Protein AF-A0A165Q3M1-F1 (afdb_monomer_lite)

pLDDT: mean 70.85, std 16.39, range [23.56, 91.12]

Secondary structure (DSSP, 8-state):
-PPPP-PPPEE-TT--EEEEEEEHHHHHHHHHSEE----SEEEEEEE--B-SSSS--B-HHHHHHHHHHHHHHS-GGGEEEEEEEESSSEEEEEEE--TT-SS--SS-SEEEEE--TTHHHHHHHHHHHHHHHS--TT--EEEEES---HHHHHHHHTT-TT--EEEEES-GGGHHHHH-----PPP-S----S---SSS-S-TT--EEEEE-GGG-S-HHHHHHHHHHHHHTT-SSTT-BSEEEEE--TTS-HHHHHHHHHHHHHHBSS---------

Sequence (279 aa):
MMPQADHPRITLPNLRHINIAYPVEHCGELLQHIDLILLTSLHLDLRSCTSGGGEPTMNAAALKKILSFVDKVIPCNALSSVRFHFRPYMIFEAWKFDSRSRTVGSAPDVRLDINDIGFEDAFEEFVTIVCGSLSLANVETISTSGNITFGHWRSLFGYMHRVTALEVHGGIENLPKALTVYSGYPGSSNYQRGGQHGKDMLFPSLRTLQIKGFYNYSDKEVYADSLATALDSRRVGDKKFEEVILTAPLSTHSDVSARLEEVVEELTLVQYELWDRIV

Organism: NCBI:txid1314782

Foldseek 3Di:
DDDDDDPDAAEDAPAQEDAEADALQVVLVNLVRHDAAAHQAYAYNHEPQAPPDDDREGPLVSLLSVLLSVCRRHVLLQWAEWEWEPPPKTKIFTAGDPVVDPDDPPGGRYIYIYDYDPCPNCVLVNLLSNVVRGPQQNHQEYAYEDADDLVRLCSNQVNNQNHAEYHYAPNCQCVLVQLAWDDDDDDDDDPPDGDPDDTNHRHQNYAYYHYHDLPPDPCSPVSLVSNLNSQVNQQDDNRFHQYYHYHDDPPPPPVSVVSSVVSRQSRHPDDDPPDDDDD

Radius of gyration: 21.13 Å; chains: 1; bounding box: 53×52×66 Å

Structure (mmCIF, N/CA/C/O backbone):
data_AF-A0A165Q3M1-F1
#
_entry.id   AF-A0A165Q3M1-F1
#
loop_
_atom_site.group_PDB
_atom_site.id
_atom_site.type_symbol
_atom_site.label_atom_id
_atom_site.label_alt_id
_atom_site.label_comp_id
_atom_site.label_asym_id
_atom_site.label_entity_id
_atom_site.label_seq_id
_atom_site.pdbx_PDB_ins_code
_atom_site.Cartn_x
_atom_site.Cartn_y
_atom_site.Cartn_z
_atom_site.occupancy
_atom_site.B_iso_or_equiv
_atom_site.auth_seq_id
_atom_site.auth_comp_id
_atom_site.auth_asym_id
_atom_site.auth_atom_id
_atom_site.pdbx_PDB_model_num
ATOM 1 N N . MET A 1 1 ? 28.915 11.082 -27.310 1.00 37.50 1 MET A N 1
ATOM 2 C CA . MET A 1 1 ? 28.288 10.106 -28.227 1.00 37.50 1 MET A CA 1
ATOM 3 C C . MET A 1 1 ? 26.911 10.624 -28.581 1.00 37.50 1 MET A C 1
ATOM 5 O O . MET A 1 1 ? 26.168 10.969 -27.674 1.00 37.50 1 MET A O 1
ATOM 9 N N . MET A 1 2 ? 26.618 10.775 -29.871 1.00 28.62 2 MET A N 1
ATOM 10 C CA . MET A 1 2 ? 25.278 11.137 -30.344 1.00 28.62 2 MET A CA 1
ATOM 11 C C . MET A 1 2 ? 24.307 9.966 -30.111 1.00 28.62 2 MET A C 1
ATOM 13 O O . MET A 1 2 ? 24.751 8.821 -30.203 1.00 28.62 2 MET A O 1
ATOM 17 N N . PRO A 1 3 ? 23.017 10.217 -29.821 1.00 37.38 3 PRO A N 1
ATOM 18 C CA . PRO A 1 3 ? 22.028 9.153 -29.712 1.00 37.38 3 PRO A CA 1
ATOM 19 C C . PRO A 1 3 ? 21.825 8.541 -31.102 1.00 37.38 3 PRO A C 1
ATOM 21 O O . PRO A 1 3 ? 21.452 9.241 -32.044 1.00 37.38 3 PRO A O 1
ATOM 24 N N . GLN A 1 4 ? 22.140 7.255 -31.255 1.00 44.41 4 GLN A N 1
ATOM 25 C CA . GLN A 1 4 ? 21.812 6.523 -32.474 1.00 44.41 4 GLN A CA 1
ATOM 26 C C . GLN A 1 4 ? 20.293 6.371 -32.590 1.00 44.41 4 GLN A C 1
ATOM 28 O O . GLN A 1 4 ? 19.598 6.112 -31.610 1.00 44.41 4 GLN A O 1
ATOM 33 N N . ALA A 1 5 ? 19.813 6.589 -33.811 1.00 46.06 5 ALA A N 1
ATOM 34 C CA . ALA A 1 5 ? 18.420 6.561 -34.215 1.00 46.06 5 ALA A CA 1
ATOM 35 C C . ALA A 1 5 ? 17.743 5.204 -33.951 1.00 46.06 5 ALA A C 1
ATOM 37 O O . ALA A 1 5 ? 18.329 4.156 -34.210 1.00 46.06 5 ALA A O 1
ATOM 38 N N . ASP A 1 6 ? 16.494 5.276 -33.481 1.00 53.69 6 ASP A N 1
ATOM 39 C CA . ASP A 1 6 ? 15.391 4.339 -33.717 1.00 53.69 6 ASP A CA 1
ATOM 40 C C . ASP A 1 6 ? 15.760 2.853 -33.842 1.00 53.69 6 ASP A C 1
ATOM 42 O O . ASP A 1 6 ? 15.587 2.230 -34.892 1.00 53.69 6 ASP A O 1
ATOM 46 N N . HIS A 1 7 ? 16.187 2.234 -32.738 1.00 54.41 7 HIS A N 1
ATOM 47 C CA . HIS A 1 7 ? 16.033 0.784 -32.639 1.00 54.41 7 HIS A CA 1
ATOM 48 C C . HIS A 1 7 ? 14.537 0.445 -32.777 1.00 54.41 7 HIS A C 1
ATOM 50 O O . HIS A 1 7 ? 13.728 0.988 -32.013 1.00 54.41 7 HIS A O 1
ATOM 56 N N . PRO A 1 8 ? 14.143 -0.420 -33.734 1.00 64.00 8 PRO A N 1
ATOM 57 C CA . PRO A 1 8 ? 12.743 -0.757 -33.942 1.00 64.00 8 PRO A CA 1
ATOM 58 C C . PRO A 1 8 ? 12.184 -1.355 -32.654 1.00 64.00 8 PRO A C 1
ATOM 60 O O . PRO A 1 8 ? 12.742 -2.311 -32.111 1.00 64.00 8 PRO A O 1
ATOM 63 N N . ARG A 1 9 ? 11.093 -0.773 -32.148 1.00 76.25 9 ARG A N 1
ATOM 64 C CA . ARG A 1 9 ? 10.436 -1.292 -30.949 1.00 76.25 9 ARG A CA 1
ATOM 65 C C . ARG A 1 9 ? 9.922 -2.700 -31.217 1.00 76.25 9 ARG A C 1
ATOM 67 O O . ARG A 1 9 ? 9.226 -2.947 -32.203 1.00 76.25 9 ARG A O 1
ATOM 74 N N . ILE A 1 10 ? 10.235 -3.616 -30.311 1.00 80.31 10 ILE A N 1
ATOM 75 C CA . ILE A 1 10 ? 9.750 -4.989 -30.358 1.00 80.31 10 ILE A CA 1
ATOM 76 C C . ILE A 1 10 ? 8.279 -4.963 -29.939 1.00 80.31 10 ILE A C 1
ATOM 78 O O . ILE A 1 10 ? 7.959 -4.661 -28.792 1.00 80.31 10 ILE A O 1
ATOM 82 N N . THR A 1 11 ? 7.376 -5.261 -30.874 1.00 79.00 11 THR A N 1
ATOM 83 C CA . THR A 1 11 ? 5.938 -5.356 -30.584 1.00 79.00 11 THR A CA 1
ATOM 84 C C . THR A 1 11 ? 5.599 -6.782 -30.170 1.00 79.00 11 THR A C 1
ATOM 86 O O . THR A 1 11 ? 5.878 -7.724 -30.912 1.00 79.00 11 THR A O 1
ATOM 89 N N . LEU A 1 12 ? 4.973 -6.954 -29.005 1.00 80.81 12 LEU A N 1
ATOM 90 C CA . LEU A 1 12 ? 4.581 -8.268 -28.481 1.00 80.81 12 LEU A CA 1
ATOM 91 C C . LEU A 1 12 ? 3.059 -8.315 -28.243 1.00 80.81 12 LEU A C 1
ATOM 93 O O . LEU A 1 12 ? 2.613 -8.283 -27.098 1.00 80.81 12 LEU A O 1
ATOM 97 N N . PRO A 1 13 ? 2.233 -8.395 -29.306 1.00 77.25 13 PRO A N 1
ATOM 98 C CA . PRO A 1 13 ? 0.785 -8.159 -29.217 1.00 77.25 13 PRO A CA 1
ATOM 99 C C . PRO A 1 13 ? 0.021 -9.229 -28.422 1.00 77.25 13 PRO A C 1
ATOM 101 O O . PRO A 1 13 ? -1.073 -8.972 -27.928 1.00 77.25 13 PRO A O 1
ATOM 104 N N . ASN A 1 14 ? 0.595 -10.427 -28.289 1.00 82.38 14 ASN A N 1
ATOM 105 C CA . ASN A 1 14 ? -0.003 -11.541 -27.550 1.00 82.38 14 ASN A CA 1
ATOM 106 C C . ASN A 1 14 ? 0.579 -11.705 -26.137 1.00 82.38 14 ASN A C 1
ATOM 108 O O . ASN A 1 14 ? 0.150 -12.600 -25.408 1.00 82.38 14 ASN A O 1
ATOM 112 N N . LEU A 1 15 ? 1.561 -10.886 -25.743 1.00 83.12 15 LEU A N 1
ATOM 113 C CA . LEU A 1 15 ? 2.159 -10.986 -24.417 1.00 83.12 15 LEU A CA 1
ATOM 114 C C . LEU A 1 15 ? 1.175 -10.453 -23.372 1.00 83.12 15 LEU A C 1
ATOM 116 O O . LEU A 1 15 ? 0.748 -9.305 -23.432 1.00 83.12 15 LEU A O 1
ATOM 120 N N . ARG A 1 16 ? 0.814 -11.305 -22.411 1.00 82.31 16 ARG A N 1
ATOM 121 C CA . ARG A 1 16 ? -0.108 -10.962 -21.312 1.00 82.31 16 ARG A CA 1
ATOM 122 C C . ARG A 1 16 ? 0.588 -10.789 -19.971 1.00 82.31 16 ARG A C 1
ATOM 124 O O . ARG A 1 16 ? 0.084 -10.062 -19.118 1.00 82.31 16 ARG A O 1
ATOM 131 N N . HIS A 1 17 ? 1.734 -11.440 -19.814 1.00 86.25 17 HIS A N 1
ATOM 132 C CA . HIS A 1 17 ? 2.491 -11.503 -18.577 1.00 86.25 17 HIS A CA 1
ATOM 133 C C . HIS A 1 17 ? 3.954 -11.238 -18.887 1.00 86.25 17 HIS A C 1
ATOM 135 O O . HIS A 1 17 ? 4.498 -11.807 -19.836 1.00 86.25 17 HIS A O 1
ATOM 141 N N . ILE A 1 18 ? 4.590 -10.405 -18.078 1.00 86.62 18 ILE A N 1
ATOM 142 C CA . ILE A 1 18 ? 6.027 -10.186 -18.151 1.00 86.62 18 ILE A CA 1
ATOM 143 C C . ILE A 1 18 ? 6.607 -10.231 -16.741 1.00 86.62 18 ILE A C 1
ATOM 145 O O . ILE A 1 18 ? 6.035 -9.673 -15.802 1.00 86.62 18 ILE A O 1
ATOM 149 N N . ASN A 1 19 ? 7.723 -10.939 -16.610 1.00 89.44 19 ASN A N 1
ATOM 150 C CA . ASN A 1 19 ? 8.513 -11.002 -15.395 1.00 89.44 19 ASN A CA 1
ATOM 151 C C . ASN A 1 19 ? 9.954 -10.641 -15.756 1.00 89.44 19 ASN A C 1
ATOM 153 O O . ASN A 1 19 ? 10.549 -11.295 -16.615 1.00 89.44 19 ASN A O 1
ATOM 157 N N . ILE A 1 20 ? 10.483 -9.584 -15.148 1.00 87.50 20 ILE A N 1
ATOM 158 C CA . ILE A 1 20 ? 11.839 -9.094 -15.398 1.00 87.50 20 ILE A CA 1
ATOM 159 C C . ILE A 1 20 ? 12.570 -9.039 -14.063 1.00 87.50 20 ILE A C 1
ATOM 161 O O . ILE A 1 20 ? 12.103 -8.385 -13.139 1.00 87.50 20 ILE A O 1
ATOM 165 N N . ALA A 1 21 ? 13.729 -9.687 -13.987 1.00 89.62 21 ALA A N 1
ATOM 166 C CA . ALA A 1 21 ? 14.604 -9.654 -12.822 1.00 89.62 21 ALA A CA 1
ATOM 167 C C . ALA A 1 21 ? 15.980 -9.138 -13.244 1.00 89.62 21 ALA A C 1
ATOM 169 O O . ALA A 1 21 ? 16.783 -9.898 -13.785 1.00 89.62 21 ALA A O 1
ATOM 170 N N . TYR A 1 22 ? 16.228 -7.839 -13.081 1.00 86.31 22 TYR A N 1
ATOM 171 C CA . TYR A 1 22 ? 17.412 -7.180 -13.640 1.00 86.31 22 TYR A CA 1
ATOM 172 C C . TYR A 1 22 ? 17.763 -5.893 -12.869 1.00 86.31 22 TYR A C 1
ATOM 174 O O . TYR A 1 22 ? 16.893 -5.321 -12.207 1.00 86.31 22 TYR A O 1
ATOM 182 N N . PRO A 1 23 ? 19.014 -5.392 -12.960 1.00 87.50 23 PRO A N 1
ATOM 183 C CA . PRO A 1 23 ? 19.349 -4.064 -12.461 1.00 87.50 23 PRO A CA 1
ATOM 184 C C . PRO A 1 23 ? 18.410 -2.981 -13.000 1.00 87.50 23 PRO A C 1
ATOM 186 O O . PRO A 1 23 ? 18.042 -3.008 -14.178 1.00 87.50 23 PRO A O 1
ATOM 189 N N . VAL A 1 24 ? 18.034 -2.022 -12.153 1.00 86.94 24 VAL A N 1
ATOM 190 C CA . VAL A 1 24 ? 16.992 -1.024 -12.457 1.00 86.94 24 VAL A CA 1
ATOM 191 C C . VAL A 1 24 ? 17.258 -0.235 -13.746 1.00 86.94 24 VAL A C 1
ATOM 193 O O . VAL A 1 24 ? 16.332 0.010 -14.517 1.00 86.94 24 VAL A O 1
ATOM 196 N N . GLU A 1 25 ? 18.512 0.119 -14.033 1.00 85.81 25 GLU A N 1
ATOM 197 C CA . GLU A 1 25 ? 18.876 0.880 -15.235 1.00 85.81 25 GLU A CA 1
ATOM 198 C C . GLU A 1 25 ? 18.633 0.072 -16.509 1.00 85.81 25 GLU A C 1
ATOM 200 O O . GLU A 1 25 ? 17.949 0.529 -17.423 1.00 85.81 25 GLU A O 1
ATOM 205 N N . HIS A 1 26 ? 19.120 -1.165 -16.523 1.00 87.88 26 HIS A N 1
ATOM 206 C CA . HIS A 1 26 ? 18.942 -2.100 -17.627 1.00 87.88 26 HIS A CA 1
ATOM 207 C C . HIS A 1 26 ? 17.473 -2.502 -17.809 1.00 87.88 26 HIS A C 1
ATOM 209 O O . HIS A 1 26 ? 17.013 -2.669 -18.935 1.00 87.88 26 HIS A O 1
ATOM 215 N N . CYS A 1 27 ? 16.709 -2.636 -16.718 1.00 87.25 27 CYS A N 1
ATOM 216 C CA . CYS A 1 27 ? 15.265 -2.839 -16.805 1.00 87.25 27 CYS A CA 1
ATOM 217 C C . CYS A 1 27 ? 14.599 -1.632 -17.485 1.00 87.25 27 CYS A C 1
ATOM 219 O O . CYS A 1 27 ? 13.797 -1.796 -18.402 1.00 87.25 27 CYS A O 1
ATOM 221 N N . GLY A 1 28 ? 14.962 -0.412 -17.080 1.00 84.44 28 GLY A N 1
ATOM 222 C CA . GLY A 1 28 ? 14.469 0.814 -17.702 1.00 84.44 28 GLY A CA 1
ATOM 223 C C . GLY A 1 28 ? 14.861 0.951 -19.176 1.00 84.44 28 GLY A C 1
ATOM 224 O O . GLY A 1 28 ? 14.080 1.491 -19.958 1.00 84.44 28 GLY A O 1
ATOM 225 N N . GLU A 1 29 ? 16.041 0.474 -19.571 1.00 85.38 29 GLU A N 1
ATOM 226 C CA . GLU A 1 29 ? 16.489 0.415 -20.968 1.00 85.38 29 GLU A CA 1
ATOM 227 C C . GLU A 1 29 ? 15.682 -0.612 -21.768 1.00 85.38 29 GLU A C 1
ATOM 229 O O . GLU A 1 29 ? 15.072 -0.263 -22.777 1.00 85.38 29 GLU A O 1
ATOM 234 N N . LEU A 1 30 ? 15.572 -1.848 -21.273 1.00 85.38 30 LEU A N 1
ATOM 235 C CA . LEU A 1 30 ? 14.800 -2.912 -21.912 1.00 85.38 30 LEU A CA 1
ATOM 236 C C . LEU A 1 30 ? 13.354 -2.476 -22.186 1.00 85.38 30 LEU A C 1
ATOM 238 O O . LEU A 1 30 ? 12.861 -2.630 -23.302 1.00 85.38 30 LEU A O 1
ATOM 242 N N . LEU A 1 31 ? 12.689 -1.874 -21.195 1.00 85.50 31 LEU A N 1
ATOM 243 C CA . LEU A 1 31 ? 11.302 -1.419 -21.325 1.00 85.50 31 LEU A CA 1
ATOM 244 C C . LEU A 1 31 ? 11.120 -0.282 -22.351 1.00 85.50 31 LEU A C 1
ATOM 246 O O . LEU A 1 31 ? 10.020 -0.118 -22.873 1.00 85.50 31 LEU A O 1
ATOM 250 N N . GLN A 1 32 ? 12.167 0.480 -22.696 1.00 82.00 32 GLN A N 1
ATOM 251 C CA . GLN A 1 32 ? 12.096 1.495 -23.764 1.00 82.00 32 GLN A CA 1
ATOM 252 C C . GLN A 1 32 ? 12.049 0.878 -25.167 1.00 82.00 32 GLN A C 1
ATOM 254 O O . GLN A 1 32 ? 11.542 1.505 -26.104 1.00 82.00 32 GLN A O 1
ATOM 259 N N . HIS A 1 33 ? 12.558 -0.346 -25.312 1.00 82.94 33 HIS A N 1
ATOM 260 C CA . HIS A 1 33 ? 12.641 -1.053 -26.588 1.00 82.94 33 HIS A CA 1
ATOM 261 C C . HIS A 1 33 ? 11.455 -1.982 -26.856 1.00 82.94 33 HIS A C 1
ATOM 263 O O . HIS A 1 33 ? 11.367 -2.542 -27.949 1.00 82.94 33 HIS A O 1
ATOM 269 N N . ILE A 1 34 ? 10.528 -2.135 -25.908 1.00 79.88 34 ILE A N 1
ATOM 270 C CA . ILE A 1 34 ? 9.358 -3.004 -26.052 1.00 79.88 34 ILE A CA 1
ATOM 271 C C . ILE A 1 34 ? 8.098 -2.140 -26.147 1.00 79.88 34 ILE A C 1
ATOM 273 O O . ILE A 1 34 ? 7.849 -1.292 -25.292 1.00 79.88 34 ILE A O 1
ATOM 277 N N . ASP A 1 35 ? 7.277 -2.376 -27.170 1.00 77.62 35 ASP A N 1
ATOM 278 C CA . ASP A 1 35 ? 5.928 -1.816 -27.233 1.00 77.62 35 ASP A CA 1
ATOM 279 C C . ASP A 1 35 ? 4.922 -2.875 -26.774 1.00 77.62 35 ASP A C 1
ATOM 281 O O . ASP A 1 35 ? 4.627 -3.846 -27.480 1.00 77.62 35 ASP A O 1
ATOM 285 N N . LEU A 1 36 ? 4.442 -2.708 -25.541 1.00 74.00 36 LEU A N 1
ATOM 286 C CA . LEU A 1 36 ? 3.405 -3.543 -24.945 1.00 74.00 36 LEU A CA 1
ATOM 287 C C . LEU A 1 36 ? 2.091 -2.775 -24.926 1.00 74.00 36 LEU A C 1
ATOM 289 O O . LEU A 1 36 ? 2.036 -1.610 -24.525 1.00 74.00 36 LEU A O 1
ATOM 293 N N . ILE A 1 37 ? 1.023 -3.459 -25.323 1.00 70.50 37 ILE A N 1
ATOM 294 C CA . ILE A 1 37 ? -0.337 -2.938 -25.255 1.00 70.50 37 ILE A CA 1
ATOM 295 C C . ILE A 1 37 ? -1.098 -3.794 -24.245 1.00 70.50 37 ILE A C 1
ATOM 297 O O . ILE A 1 37 ? -1.364 -4.963 -24.508 1.00 70.50 37 ILE A O 1
ATOM 301 N N . LEU A 1 38 ? -1.456 -3.184 -23.111 1.00 70.12 38 LEU A N 1
ATOM 302 C CA . LEU A 1 38 ? -2.386 -3.709 -22.103 1.00 70.12 38 LEU A CA 1
ATOM 303 C C . LEU A 1 38 ? -2.029 -5.107 -21.569 1.00 70.12 38 LEU A C 1
ATOM 305 O O . LEU A 1 38 ? -2.591 -6.128 -21.979 1.00 70.12 38 LEU A O 1
ATOM 309 N N . LEU A 1 39 ? -1.123 -5.131 -20.592 1.00 77.62 39 LEU A N 1
ATOM 310 C CA . LEU A 1 39 ? -0.769 -6.349 -19.872 1.00 77.62 39 LEU A CA 1
ATOM 311 C C . LEU A 1 39 ? -1.862 -6.759 -18.879 1.00 77.62 39 LEU A C 1
ATOM 313 O O . LEU A 1 39 ? -2.566 -5.928 -18.292 1.00 77.62 39 LEU A O 1
ATOM 317 N N . THR A 1 40 ? -1.959 -8.070 -18.668 1.00 79.94 40 THR A N 1
ATOM 318 C CA . THR A 1 40 ? -2.700 -8.640 -17.543 1.00 79.94 40 THR A CA 1
ATOM 319 C C . THR A 1 40 ? -1.837 -8.590 -16.290 1.00 79.94 40 THR A C 1
ATOM 321 O O . THR A 1 40 ? -2.336 -8.169 -15.259 1.00 79.94 40 THR A O 1
ATOM 324 N N . SER A 1 41 ? -0.543 -8.929 -16.378 1.00 85.31 41 SER A N 1
ATOM 325 C CA . SER A 1 41 ? 0.369 -8.766 -15.241 1.00 85.31 41 SER A CA 1
ATOM 326 C C . SER A 1 41 ? 1.790 -8.326 -15.614 1.00 85.31 41 SER A C 1
ATOM 328 O O . SER A 1 41 ? 2.319 -8.680 -16.671 1.00 85.31 41 SER A O 1
ATOM 330 N N . LEU A 1 42 ? 2.418 -7.576 -14.707 1.00 88.62 42 LEU A N 1
ATOM 331 C CA . LEU A 1 42 ? 3.776 -7.039 -14.798 1.00 88.62 42 LEU A CA 1
ATOM 332 C C . LEU A 1 42 ? 4.489 -7.214 -13.458 1.00 88.62 42 LEU A C 1
ATOM 334 O O . LEU A 1 42 ? 4.139 -6.561 -12.473 1.00 88.62 42 LEU A O 1
ATOM 3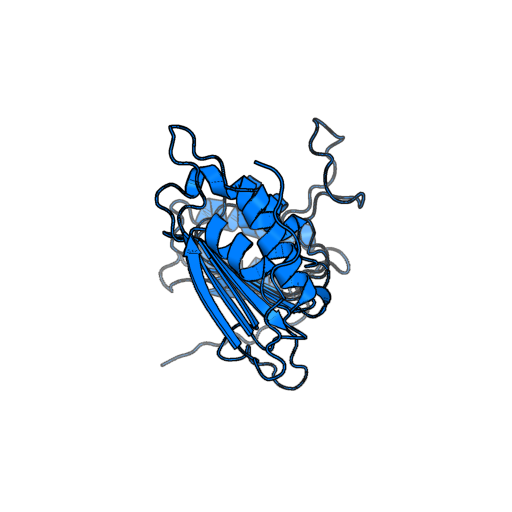38 N N . HIS A 1 43 ? 5.482 -8.098 -13.422 1.00 91.12 43 HIS A N 1
ATOM 339 C CA . HIS A 1 43 ? 6.292 -8.369 -12.235 1.00 91.12 43 HIS A CA 1
ATOM 340 C C . HIS A 1 43 ? 7.735 -7.935 -12.500 1.00 91.12 43 HIS A C 1
ATOM 342 O O . HIS A 1 43 ? 8.330 -8.334 -13.500 1.00 91.12 43 HIS A O 1
ATOM 348 N N . LEU A 1 44 ? 8.285 -7.097 -11.628 1.00 89.50 44 LEU A N 1
ATOM 349 C CA . LEU A 1 44 ? 9.636 -6.556 -11.740 1.00 89.50 44 LEU A CA 1
ATOM 350 C C . LEU A 1 44 ? 10.398 -6.817 -10.434 1.00 89.50 44 LEU A C 1
ATOM 352 O O . LEU A 1 44 ? 10.002 -6.301 -9.394 1.00 89.50 44 LEU A O 1
ATOM 356 N N . ASP A 1 45 ? 11.477 -7.597 -10.506 1.00 89.50 45 ASP A N 1
ATOM 357 C CA . ASP A 1 45 ? 12.502 -7.752 -9.461 1.00 89.50 45 ASP A CA 1
ATOM 358 C C . ASP A 1 45 ? 13.677 -6.827 -9.807 1.00 89.50 45 ASP A C 1
ATOM 360 O O . ASP A 1 45 ? 14.485 -7.099 -10.704 1.00 89.50 45 ASP A O 1
ATOM 364 N N . LEU A 1 46 ? 13.700 -5.670 -9.148 1.00 86.88 46 LEU A N 1
ATOM 365 C CA . LEU A 1 46 ? 14.642 -4.589 -9.380 1.00 86.88 46 LEU A CA 1
ATOM 366 C C . LEU A 1 46 ? 15.814 -4.700 -8.404 1.00 86.88 46 LEU A C 1
ATOM 368 O O . LEU A 1 46 ? 15.649 -4.694 -7.183 1.00 86.88 46 LEU A O 1
ATOM 372 N N . ARG A 1 47 ? 17.021 -4.742 -8.969 1.00 85.56 47 ARG A N 1
ATOM 373 C CA . ARG A 1 47 ? 18.290 -4.793 -8.227 1.00 85.56 47 ARG A CA 1
ATOM 374 C C . ARG A 1 47 ? 19.118 -3.547 -8.491 1.00 85.56 47 ARG A C 1
ATOM 376 O O . ARG A 1 47 ? 18.907 -2.869 -9.501 1.00 85.56 47 ARG A O 1
ATOM 383 N N . SER A 1 48 ? 20.097 -3.279 -7.634 1.00 80.94 48 SER A N 1
ATOM 384 C CA . SER A 1 48 ? 21.016 -2.144 -7.786 1.00 80.94 48 SER A CA 1
ATOM 385 C C . SER A 1 48 ? 20.260 -0.825 -7.984 1.00 80.94 48 SER A C 1
ATOM 387 O O . SER A 1 48 ? 20.599 0.004 -8.831 1.00 80.94 48 SER A O 1
ATOM 389 N N . CYS A 1 49 ? 19.165 -0.672 -7.245 1.00 77.19 49 CYS A N 1
ATOM 390 C CA . CYS A 1 49 ? 18.394 0.550 -7.151 1.00 77.19 49 CYS A CA 1
ATOM 391 C C . CYS A 1 49 ? 19.158 1.641 -6.412 1.00 77.19 49 CYS A C 1
ATOM 393 O O . CYS A 1 49 ? 18.897 2.803 -6.696 1.00 77.19 49 CYS A O 1
ATOM 395 N N . THR A 1 50 ? 20.088 1.302 -5.518 1.00 72.44 50 THR A N 1
ATOM 396 C CA . THR A 1 50 ? 20.989 2.258 -4.862 1.00 72.44 50 THR A CA 1
ATOM 397 C C . THR A 1 50 ? 22.276 2.465 -5.667 1.00 72.44 50 THR A C 1
ATOM 399 O O . THR A 1 50 ? 22.824 1.532 -6.261 1.00 72.44 50 THR A O 1
ATOM 402 N N . SER A 1 51 ? 22.761 3.707 -5.723 1.00 61.06 51 SER A N 1
ATOM 403 C CA . SER A 1 51 ? 23.997 4.044 -6.421 1.00 61.06 51 SER A CA 1
ATOM 404 C C . SER A 1 51 ? 25.203 3.469 -5.669 1.00 61.06 51 SER A C 1
ATOM 406 O O . SER A 1 51 ? 25.327 3.546 -4.444 1.00 61.06 51 SER A O 1
ATOM 408 N N . GLY A 1 52 ? 26.099 2.819 -6.411 1.00 56.25 52 GLY A N 1
ATOM 409 C CA . GLY A 1 52 ? 27.307 2.220 -5.854 1.00 56.25 52 GLY A CA 1
ATOM 410 C C . GLY A 1 52 ? 28.336 3.291 -5.504 1.00 56.25 52 GLY A C 1
ATOM 411 O O . GLY A 1 52 ? 29.239 3.548 -6.295 1.00 56.25 52 GLY A O 1
ATOM 412 N N . GLY A 1 53 ? 28.214 3.924 -4.337 1.00 51.66 53 GLY A N 1
ATOM 413 C CA . GLY A 1 53 ? 29.194 4.914 -3.898 1.00 51.66 53 GLY A CA 1
ATOM 414 C C . GLY A 1 53 ? 28.814 5.654 -2.626 1.00 51.66 53 GLY A C 1
ATOM 415 O O . GLY A 1 53 ? 28.404 6.798 -2.706 1.00 51.66 53 GLY A O 1
ATOM 416 N N . GLY A 1 54 ? 29.005 5.028 -1.460 1.00 51.81 54 GLY A N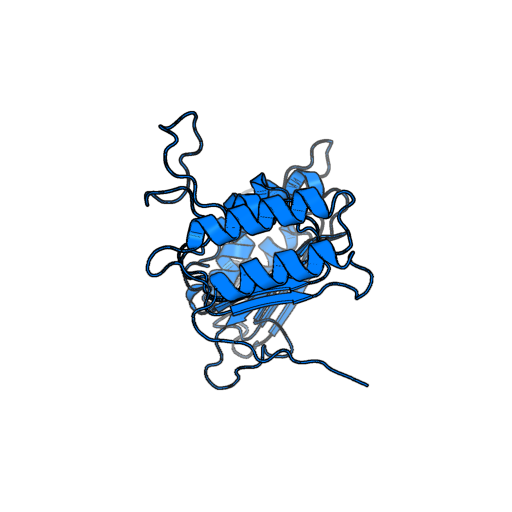 1
ATOM 417 C CA . GLY A 1 54 ? 29.077 5.685 -0.140 1.00 51.81 54 GLY A CA 1
ATOM 418 C C . GLY A 1 54 ? 27.799 6.338 0.410 1.00 51.81 54 GLY A C 1
ATOM 419 O O . GLY A 1 54 ? 27.635 6.372 1.624 1.00 51.81 54 GLY A O 1
ATOM 420 N N . GLU A 1 55 ? 26.888 6.790 -0.448 1.00 55.22 55 GLU A N 1
ATOM 421 C CA . GLU A 1 55 ? 25.586 7.359 -0.113 1.00 55.22 55 GLU A CA 1
ATOM 422 C C . GLU A 1 55 ? 24.488 6.564 -0.843 1.00 55.22 55 GLU A C 1
ATOM 424 O O . GLU A 1 55 ? 24.554 6.417 -2.067 1.00 55.22 55 GLU A O 1
ATOM 429 N N . PRO A 1 56 ? 23.472 6.043 -0.134 1.00 56.34 56 PRO A N 1
ATOM 430 C CA . PRO A 1 56 ? 22.387 5.260 -0.719 1.00 56.34 56 PRO A CA 1
ATOM 431 C C . PRO A 1 56 ? 21.408 6.174 -1.470 1.00 56.34 56 PRO A C 1
ATOM 433 O O . PRO A 1 56 ? 20.305 6.443 -1.010 1.00 56.34 56 PRO A O 1
ATOM 436 N N . THR A 1 57 ? 21.805 6.687 -2.633 1.00 65.75 57 THR A N 1
ATOM 437 C CA . THR A 1 57 ? 20.908 7.457 -3.510 1.00 65.75 57 THR A CA 1
ATOM 438 C C . THR A 1 57 ? 20.254 6.536 -4.527 1.00 65.75 57 THR A C 1
ATOM 440 O O . THR A 1 57 ? 20.935 5.722 -5.154 1.00 65.75 57 THR A O 1
ATOM 443 N N . MET A 1 58 ? 18.932 6.625 -4.692 1.00 68.94 58 MET A N 1
ATOM 444 C CA . MET A 1 58 ? 18.222 5.752 -5.619 1.00 68.94 58 MET A CA 1
ATOM 445 C C . MET A 1 58 ? 18.477 6.166 -7.079 1.00 68.94 58 MET A C 1
ATOM 447 O O . MET A 1 58 ? 18.570 7.350 -7.403 1.00 68.94 58 MET A O 1
ATOM 451 N N . ASN A 1 59 ? 18.491 5.208 -8.008 1.00 81.19 59 ASN A N 1
ATOM 452 C CA . ASN A 1 59 ? 18.443 5.430 -9.458 1.00 81.19 59 ASN A CA 1
ATOM 453 C C . ASN A 1 59 ? 17.053 5.952 -9.888 1.00 81.19 59 ASN A C 1
ATOM 455 O O . ASN A 1 59 ? 16.327 5.348 -10.687 1.00 81.19 59 ASN A O 1
ATOM 459 N N . ALA A 1 60 ? 16.664 7.108 -9.346 1.00 78.38 60 ALA A N 1
ATOM 460 C CA . ALA A 1 60 ? 15.326 7.681 -9.411 1.00 78.38 60 ALA A CA 1
ATOM 461 C C . ALA A 1 60 ? 14.844 7.927 -10.845 1.00 78.38 60 ALA A C 1
ATOM 463 O O . ALA A 1 60 ? 13.658 7.789 -11.142 1.00 78.38 60 ALA A O 1
ATOM 464 N N . ALA A 1 61 ? 15.753 8.279 -11.758 1.00 82.06 61 ALA A N 1
ATOM 465 C CA . ALA A 1 61 ? 15.421 8.488 -13.163 1.00 82.06 61 ALA A CA 1
ATOM 466 C C . ALA A 1 61 ? 15.012 7.180 -13.862 1.00 82.06 61 ALA A C 1
ATOM 468 O O . ALA A 1 61 ? 14.027 7.169 -14.603 1.00 82.06 61 ALA A O 1
ATOM 469 N N . ALA A 1 62 ? 15.735 6.082 -13.615 1.00 84.38 62 ALA A N 1
ATOM 470 C CA . ALA A 1 62 ? 15.403 4.768 -14.163 1.00 84.38 62 ALA A CA 1
ATOM 471 C C . ALA A 1 62 ? 14.079 4.259 -13.581 1.00 84.38 62 ALA A C 1
ATOM 473 O O . ALA A 1 62 ? 13.198 3.832 -14.327 1.00 84.38 62 ALA A O 1
ATOM 474 N N . LEU A 1 63 ? 13.888 4.418 -12.269 1.00 85.12 63 LEU A N 1
ATOM 475 C CA . LEU A 1 63 ? 12.652 4.024 -11.607 1.00 85.12 63 LEU A CA 1
ATOM 476 C C . LEU A 1 63 ? 11.434 4.810 -12.113 1.00 85.12 63 LEU A C 1
ATOM 478 O O . LEU A 1 63 ? 10.413 4.210 -12.432 1.00 85.12 63 LEU A O 1
ATOM 482 N N . LYS A 1 64 ? 11.530 6.136 -12.262 1.00 84.50 64 LYS A N 1
ATOM 483 C CA . LYS A 1 64 ? 10.434 6.948 -12.822 1.00 84.50 64 LYS A CA 1
ATOM 484 C C . LYS A 1 64 ? 10.043 6.498 -14.228 1.00 84.50 64 LYS A C 1
ATOM 486 O O . LYS A 1 64 ? 8.857 6.449 -14.543 1.00 84.50 64 LYS A O 1
ATOM 491 N N . LYS A 1 65 ? 11.021 6.136 -15.067 1.00 84.94 65 LYS A N 1
ATOM 492 C CA . LYS A 1 65 ? 10.753 5.581 -16.404 1.00 84.94 65 LYS A CA 1
ATOM 493 C C . LYS A 1 65 ? 10.015 4.245 -16.318 1.00 84.94 65 LYS A C 1
ATOM 495 O O . LYS A 1 65 ? 9.030 4.064 -17.027 1.00 84.94 65 LYS A O 1
ATOM 500 N N . ILE A 1 66 ? 10.454 3.348 -15.432 1.00 88.62 66 ILE A N 1
ATOM 501 C CA . ILE A 1 66 ? 9.790 2.061 -15.184 1.00 88.62 66 ILE A CA 1
ATOM 502 C C . ILE A 1 66 ? 8.346 2.280 -14.724 1.00 88.62 66 ILE A C 1
ATOM 504 O O . ILE A 1 66 ? 7.432 1.688 -15.282 1.00 88.62 66 ILE A O 1
ATOM 508 N N . LEU A 1 67 ? 8.108 3.162 -13.755 1.00 86.75 67 LEU A N 1
ATOM 509 C CA . LEU A 1 67 ? 6.766 3.408 -13.220 1.00 86.75 67 LEU A CA 1
ATOM 510 C C . LEU A 1 67 ? 5.841 4.086 -14.232 1.00 86.75 67 LEU A C 1
ATOM 512 O O . LEU A 1 67 ? 4.670 3.733 -14.322 1.00 86.75 67 LEU A O 1
ATOM 516 N N . SER A 1 68 ? 6.367 5.002 -15.047 1.00 83.81 68 SER A N 1
ATOM 517 C CA . SER A 1 68 ? 5.613 5.567 -16.170 1.00 83.81 68 SER A CA 1
ATOM 518 C C . SER A 1 68 ? 5.227 4.489 -17.187 1.00 83.81 68 SER A C 1
ATOM 520 O O . SER A 1 68 ? 4.126 4.519 -17.736 1.00 83.81 68 SER A O 1
ATOM 522 N N . PHE A 1 69 ? 6.108 3.509 -17.415 1.00 85.88 69 PHE A N 1
ATOM 523 C CA . PHE A 1 69 ? 5.785 2.348 -18.234 1.00 85.88 69 PHE A CA 1
ATOM 524 C C . PHE A 1 69 ? 4.696 1.486 -17.585 1.00 85.88 69 PHE A C 1
ATOM 526 O O . PHE A 1 69 ? 3.750 1.128 -18.283 1.00 85.88 69 PHE A O 1
ATOM 533 N N . VAL A 1 70 ? 4.785 1.204 -16.276 1.00 86.81 70 VAL A N 1
ATOM 534 C CA . VAL A 1 70 ? 3.764 0.458 -15.512 1.00 86.81 70 VAL A CA 1
ATOM 535 C C . VAL A 1 70 ? 2.386 1.088 -15.711 1.00 86.81 70 VAL A C 1
ATOM 537 O O . VAL A 1 70 ? 1.482 0.393 -16.164 1.00 86.81 70 VAL A O 1
ATOM 540 N N . ASP A 1 71 ? 2.247 2.394 -15.460 1.00 82.56 71 ASP A N 1
ATOM 541 C CA . ASP A 1 71 ? 0.966 3.109 -15.578 1.00 82.56 71 ASP A CA 1
ATOM 542 C C . ASP A 1 71 ? 0.412 3.089 -17.016 1.00 82.56 71 ASP A C 1
ATOM 544 O O . ASP A 1 71 ? -0.795 2.979 -17.230 1.00 82.56 71 ASP A O 1
ATOM 548 N N . LYS A 1 72 ? 1.295 3.098 -18.027 1.00 82.38 72 LYS A N 1
ATOM 549 C CA . LYS A 1 72 ? 0.903 2.974 -19.441 1.00 82.38 72 LYS A CA 1
ATOM 550 C C . LYS A 1 72 ? 0.363 1.580 -19.781 1.00 82.38 72 LYS A C 1
ATOM 552 O O . LYS A 1 72 ? -0.613 1.467 -20.523 1.00 82.38 72 LYS A O 1
ATOM 557 N N . VAL A 1 73 ? 1.024 0.514 -19.323 1.00 81.56 73 VAL A N 1
ATOM 558 C CA . VAL A 1 73 ? 0.702 -0.870 -19.735 1.00 81.56 73 VAL A CA 1
ATOM 559 C C . VAL A 1 73 ? -0.337 -1.537 -18.842 1.00 81.56 73 VAL A C 1
ATOM 561 O O . VAL A 1 73 ? -1.029 -2.455 -19.286 1.00 81.56 73 VAL A O 1
ATOM 564 N N . ILE A 1 74 ? -0.467 -1.065 -17.606 1.00 81.75 74 ILE A N 1
ATOM 565 C CA . ILE A 1 74 ? -1.482 -1.446 -16.633 1.00 81.75 74 ILE A CA 1
ATOM 566 C C . ILE A 1 74 ? -2.023 -0.137 -16.047 1.00 81.75 74 ILE A C 1
ATOM 568 O O . ILE A 1 74 ? -1.413 0.394 -15.124 1.00 81.75 74 ILE A O 1
ATOM 572 N N . PRO A 1 75 ? -3.161 0.375 -16.553 1.00 77.50 75 PRO A N 1
ATOM 573 C CA . PRO A 1 75 ? -3.731 1.632 -16.077 1.00 77.50 75 PRO A CA 1
ATOM 574 C C . PRO A 1 75 ? -3.930 1.591 -14.560 1.00 77.50 75 PRO A C 1
ATOM 576 O O . PRO A 1 75 ? -4.782 0.844 -14.066 1.00 77.50 75 PRO A O 1
ATOM 579 N N . CYS A 1 76 ? -3.126 2.349 -13.806 1.00 72.50 76 CYS A N 1
ATOM 580 C CA . CYS A 1 76 ? -3.125 2.237 -12.347 1.00 72.50 76 CYS A CA 1
ATOM 581 C C . CYS A 1 76 ? -4.406 2.789 -11.720 1.00 72.50 76 CYS A C 1
ATOM 583 O O . CYS A 1 76 ? -4.784 2.382 -10.627 1.00 72.50 76 CYS A O 1
ATOM 585 N N . ASN A 1 77 ? -5.143 3.622 -12.456 1.00 71.94 77 ASN A N 1
ATOM 586 C CA . ASN A 1 77 ? -6.486 4.054 -12.085 1.00 71.94 77 ASN A CA 1
ATOM 587 C C . ASN A 1 77 ? -7.504 2.899 -11.979 1.00 71.94 77 ASN A C 1
ATOM 589 O O . ASN A 1 77 ? -8.570 3.097 -11.403 1.00 71.94 77 ASN A O 1
ATOM 593 N N . ALA A 1 78 ? -7.208 1.716 -12.523 1.00 73.56 78 ALA A N 1
ATOM 594 C CA . ALA A 1 78 ? -8.032 0.521 -12.368 1.00 73.56 78 ALA A CA 1
ATOM 595 C C . ALA A 1 78 ? -7.656 -0.313 -11.129 1.00 73.56 78 ALA A C 1
ATOM 597 O O . ALA A 1 78 ? -8.337 -1.297 -10.838 1.00 73.56 78 ALA A O 1
ATOM 598 N N . LEU A 1 79 ? -6.575 0.044 -10.424 1.00 81.44 79 LEU A N 1
ATOM 599 C CA . LEU A 1 79 ? -6.133 -0.644 -9.215 1.00 81.44 79 LEU A CA 1
ATOM 600 C C . LEU A 1 79 ? -7.017 -0.243 -8.033 1.00 81.44 79 LEU A C 1
ATOM 602 O O . LEU A 1 79 ? -7.224 0.942 -7.776 1.00 81.44 79 LEU A O 1
ATOM 606 N N . SER A 1 80 ? -7.506 -1.241 -7.306 1.00 84.56 80 SER A N 1
ATOM 607 C CA . SER A 1 80 ? -8.389 -1.064 -6.148 1.00 84.56 80 SER A CA 1
ATOM 608 C C . SER A 1 80 ? -7.770 -1.559 -4.849 1.00 84.56 80 SER A C 1
ATOM 610 O O . SER A 1 80 ? -8.162 -1.107 -3.778 1.00 84.56 80 SER A O 1
ATOM 612 N N . SER A 1 81 ? -6.805 -2.477 -4.935 1.00 86.06 81 SER A N 1
ATOM 613 C CA . SER A 1 81 ? -6.132 -3.055 -3.776 1.00 86.06 81 SER A CA 1
ATOM 614 C C . SER A 1 81 ? -4.629 -2.953 -3.931 1.00 86.06 81 SER A C 1
ATOM 616 O O . SER A 1 81 ? -4.098 -3.251 -5.002 1.00 86.06 81 SER A O 1
ATOM 618 N N . VAL A 1 82 ? -3.944 -2.601 -2.847 1.00 87.56 82 VAL A N 1
ATOM 619 C CA . VAL A 1 82 ? -2.481 -2.603 -2.775 1.00 87.56 82 VAL A CA 1
ATOM 620 C C . VAL A 1 82 ? -2.003 -3.326 -1.528 1.00 87.56 82 VAL A C 1
ATOM 622 O O . VAL A 1 82 ? -2.640 -3.285 -0.473 1.00 87.56 82 VAL A O 1
ATOM 625 N N . ARG A 1 83 ? -0.851 -3.978 -1.645 1.00 87.56 83 ARG A N 1
ATOM 626 C CA . ARG A 1 83 ? -0.135 -4.577 -0.531 1.00 87.56 83 ARG A CA 1
ATOM 627 C C . ARG A 1 83 ? 1.291 -4.070 -0.505 1.00 87.56 83 ARG A C 1
ATOM 629 O O . ARG A 1 83 ? 1.962 -4.027 -1.533 1.00 87.56 83 ARG A O 1
ATOM 636 N N . PHE A 1 84 ? 1.749 -3.755 0.696 1.00 86.06 84 PHE A N 1
ATOM 637 C CA . PHE A 1 84 ? 3.134 -3.422 0.965 1.00 86.06 84 PHE A CA 1
ATOM 638 C C . PHE A 1 84 ? 3.741 -4.420 1.953 1.00 86.06 84 PHE A C 1
ATOM 640 O O . PHE A 1 84 ? 3.184 -4.670 3.026 1.00 86.06 84 PHE A O 1
ATOM 647 N N . HIS A 1 85 ? 4.892 -4.984 1.598 1.00 83.25 85 HIS A N 1
ATOM 648 C CA . HIS A 1 85 ? 5.703 -5.812 2.485 1.00 83.25 85 HIS A CA 1
ATOM 649 C C . HIS A 1 85 ? 7.041 -5.132 2.748 1.00 83.25 85 HIS A C 1
ATOM 651 O O . HIS A 1 85 ? 7.728 -4.741 1.804 1.00 83.25 85 HIS A O 1
ATOM 657 N N . PHE A 1 86 ? 7.390 -5.005 4.026 1.00 74.50 86 PHE A N 1
ATOM 658 C CA . PHE A 1 86 ? 8.575 -4.315 4.505 1.00 74.50 86 PHE A CA 1
ATOM 659 C C . PHE A 1 86 ? 9.429 -5.278 5.343 1.00 74.50 86 PHE A C 1
ATOM 661 O O . PHE A 1 86 ? 9.059 -5.601 6.472 1.00 74.50 86 PHE A O 1
ATOM 668 N N . ARG A 1 87 ? 10.590 -5.664 4.789 1.00 67.12 87 ARG A N 1
ATOM 669 C CA . ARG A 1 87 ? 11.739 -6.412 5.359 1.00 67.12 87 ARG A CA 1
ATOM 670 C C . ARG A 1 87 ? 11.929 -7.850 4.851 1.00 67.12 87 ARG A C 1
ATOM 672 O O . ARG A 1 87 ? 10.981 -8.623 4.840 1.00 67.12 87 ARG A O 1
ATOM 679 N N . PRO A 1 88 ? 13.184 -8.251 4.543 1.00 60.69 88 PRO A N 1
ATOM 680 C CA . PRO A 1 88 ? 14.380 -7.408 4.356 1.00 60.69 88 PRO A CA 1
ATOM 681 C C . PRO A 1 88 ? 14.359 -6.624 3.028 1.00 60.69 88 PRO A C 1
ATOM 683 O O . PRO A 1 88 ? 15.248 -5.820 2.777 1.00 60.69 88 PRO A O 1
ATOM 686 N N . TYR A 1 89 ? 13.324 -6.834 2.216 1.00 72.44 89 TYR A N 1
ATOM 687 C CA . TYR A 1 89 ? 13.088 -6.208 0.918 1.00 72.44 89 TYR A CA 1
ATOM 688 C C . TYR A 1 89 ? 11.777 -5.429 0.946 1.00 72.44 89 TYR A C 1
ATOM 690 O O . TYR A 1 89 ? 10.969 -5.603 1.869 1.00 72.44 89 TYR A O 1
ATOM 698 N N . MET A 1 90 ? 11.562 -4.579 -0.056 1.00 77.81 90 MET A N 1
ATOM 699 C CA . MET A 1 90 ? 10.271 -3.932 -0.251 1.00 77.81 90 MET A CA 1
ATOM 700 C C . MET A 1 90 ? 9.544 -4.552 -1.427 1.00 77.81 90 MET A C 1
ATOM 702 O O . MET A 1 90 ? 10.046 -4.548 -2.548 1.00 77.81 90 MET A O 1
ATOM 706 N N . ILE A 1 91 ? 8.333 -5.027 -1.160 1.00 86.06 91 ILE A N 1
ATOM 707 C CA . ILE A 1 91 ? 7.450 -5.566 -2.187 1.00 86.06 91 ILE A CA 1
ATOM 708 C C . ILE A 1 91 ? 6.192 -4.709 -2.214 1.00 86.06 91 ILE A C 1
ATOM 710 O O . ILE A 1 91 ? 5.481 -4.599 -1.213 1.00 86.06 91 ILE A O 1
ATOM 714 N N . PHE A 1 92 ? 5.929 -4.106 -3.366 1.00 87.25 92 PHE A N 1
ATOM 715 C CA . PHE A 1 92 ? 4.659 -3.481 -3.697 1.00 87.25 92 PHE A CA 1
ATOM 716 C C . PHE A 1 92 ? 3.886 -4.410 -4.625 1.00 87.25 92 PHE A C 1
ATOM 718 O O . PHE A 1 92 ? 4.370 -4.781 -5.694 1.00 87.25 92 PHE A O 1
ATOM 725 N N . GLU A 1 93 ? 2.676 -4.769 -4.225 1.00 88.56 93 GLU A N 1
ATOM 726 C CA . GLU A 1 93 ? 1.752 -5.558 -5.030 1.00 88.56 93 GLU A CA 1
ATOM 727 C C . GLU A 1 93 ? 0.461 -4.767 -5.223 1.00 88.56 93 GLU A C 1
ATOM 729 O O . GLU A 1 93 ? -0.020 -4.126 -4.288 1.00 88.56 93 GLU A O 1
ATOM 734 N N . ALA A 1 94 ? -0.121 -4.814 -6.417 1.00 87.69 94 ALA A N 1
ATOM 735 C CA . ALA A 1 94 ? -1.400 -4.179 -6.688 1.00 87.69 94 ALA A CA 1
ATOM 736 C C . ALA A 1 94 ? -2.298 -5.044 -7.570 1.00 87.69 94 ALA A C 1
ATOM 738 O O . ALA A 1 94 ? -1.824 -5.757 -8.459 1.00 87.69 94 ALA A O 1
ATOM 739 N N . TRP A 1 95 ? -3.603 -4.934 -7.326 1.00 86.88 95 TRP A N 1
ATOM 740 C CA . TRP A 1 95 ? -4.652 -5.660 -8.033 1.00 86.88 95 TRP A CA 1
ATOM 741 C C . TRP A 1 95 ? -5.694 -4.698 -8.592 1.00 86.88 95 TRP A C 1
ATOM 743 O O . TRP A 1 95 ? -6.081 -3.723 -7.936 1.00 86.88 95 TRP A O 1
ATOM 753 N N . LYS A 1 96 ? -6.189 -5.012 -9.785 1.00 82.31 96 LYS A N 1
ATOM 754 C CA . LYS A 1 96 ? -7.410 -4.447 -10.348 1.00 82.31 96 LYS A CA 1
ATOM 755 C C . LYS A 1 96 ? -8.621 -5.050 -9.648 1.00 82.31 96 LYS A C 1
ATOM 757 O O . LYS A 1 96 ? -8.610 -6.211 -9.239 1.00 82.31 96 LYS A O 1
ATOM 762 N N . PHE A 1 97 ? -9.690 -4.269 -9.554 1.00 66.12 97 PHE A N 1
ATOM 763 C CA . PHE A 1 97 ? -10.958 -4.763 -9.031 1.00 66.12 97 PHE A CA 1
ATOM 764 C C . PHE A 1 97 ? -11.562 -5.773 -10.013 1.00 66.12 97 PHE A C 1
ATOM 766 O O . PHE A 1 97 ? -12.029 -5.387 -11.087 1.00 66.12 97 PHE A O 1
ATOM 773 N N . ASP A 1 98 ? -11.605 -7.056 -9.653 1.00 55.50 98 ASP A N 1
ATOM 774 C CA . ASP 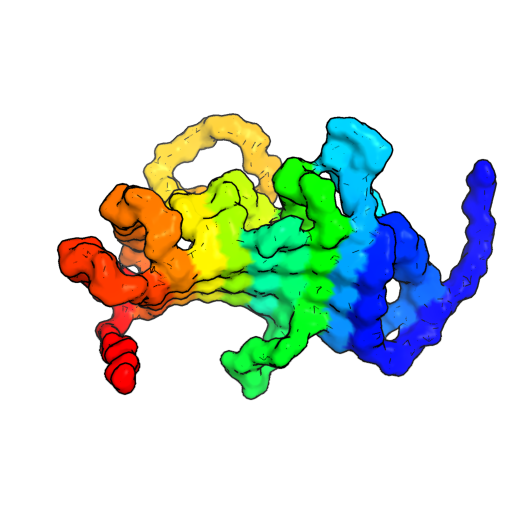A 1 98 ? -12.555 -7.969 -10.283 1.00 55.50 98 ASP A CA 1
ATOM 775 C C . ASP A 1 98 ? -13.849 -7.965 -9.469 1.00 55.50 98 ASP A C 1
ATOM 777 O O . ASP A 1 98 ? -13.990 -8.661 -8.465 1.00 55.50 98 ASP A O 1
ATOM 781 N N . SER A 1 99 ? -14.822 -7.181 -9.935 1.00 43.78 99 SER A N 1
ATOM 782 C CA . SER A 1 99 ? -16.179 -7.094 -9.374 1.00 43.78 99 SER A CA 1
ATOM 783 C C . SER A 1 99 ? -16.890 -8.438 -9.150 1.00 43.78 99 SER A C 1
ATOM 785 O O . SER A 1 99 ? -17.905 -8.480 -8.455 1.00 43.78 99 SER A O 1
ATOM 787 N N . ARG A 1 100 ? -16.388 -9.538 -9.727 1.00 39.22 100 ARG A N 1
ATOM 788 C CA . ARG A 1 100 ? -16.981 -10.880 -9.626 1.00 39.22 100 ARG A CA 1
ATOM 789 C C . ARG A 1 100 ? -16.391 -11.739 -8.517 1.00 39.22 100 ARG A C 1
ATOM 791 O O . ARG A 1 100 ? -17.009 -12.719 -8.114 1.00 39.22 100 ARG A O 1
ATOM 798 N N . SER A 1 101 ? -15.219 -11.377 -8.017 1.00 42.75 101 SER A N 1
ATOM 799 C CA . SER A 1 101 ? -14.454 -12.162 -7.065 1.00 42.75 101 SER A CA 1
ATOM 800 C C . SER A 1 101 ? -14.169 -11.265 -5.871 1.00 42.75 101 SER A C 1
ATOM 802 O O . SER A 1 101 ? -13.155 -10.581 -5.832 1.00 42.75 101 SER A O 1
ATOM 804 N N . ARG A 1 102 ? -15.023 -11.298 -4.838 1.00 42.12 102 ARG A N 1
ATOM 805 C CA . ARG A 1 102 ? -14.708 -10.732 -3.503 1.00 42.12 102 ARG A CA 1
ATOM 806 C C . ARG A 1 102 ? -13.471 -11.387 -2.843 1.00 42.12 102 ARG A C 1
ATOM 808 O O . ARG A 1 102 ? -13.211 -11.184 -1.665 1.00 42.12 102 ARG A O 1
ATOM 815 N N . THR A 1 103 ? -12.720 -12.187 -3.591 1.00 44.56 103 THR A N 1
ATOM 816 C CA . THR A 1 103 ? -11.434 -12.772 -3.247 1.00 44.56 103 THR A CA 1
ATOM 817 C C . THR A 1 103 ? -10.334 -12.089 -4.055 1.00 44.56 103 THR A C 1
ATOM 819 O O . THR A 1 103 ? -10.411 -12.015 -5.282 1.00 44.56 103 THR A O 1
ATOM 822 N N . VAL A 1 104 ? -9.295 -11.610 -3.367 1.00 49.59 104 VAL A N 1
ATOM 823 C CA . VAL A 1 104 ? -8.036 -11.184 -3.994 1.00 49.59 104 VAL A CA 1
ATOM 824 C C . VAL A 1 104 ? -7.545 -12.348 -4.862 1.00 49.59 104 VAL A C 1
ATOM 826 O O . VAL A 1 104 ? -7.358 -13.453 -4.352 1.00 49.59 104 VAL A O 1
ATOM 829 N N . GLY A 1 105 ? -7.403 -12.136 -6.174 1.00 49.28 105 GLY A N 1
ATOM 830 C CA . GLY A 1 105 ? -6.859 -13.150 -7.079 1.00 49.28 105 GLY A CA 1
ATOM 831 C C . GLY A 1 105 ? -5.492 -13.650 -6.594 1.00 49.28 105 GLY A C 1
ATOM 832 O O . GLY A 1 105 ? -4.752 -12.920 -5.934 1.00 49.28 105 GLY A O 1
ATOM 833 N N . SER A 1 106 ? -5.134 -14.897 -6.916 1.00 64.88 106 SER A N 1
ATOM 834 C CA . SER A 1 106 ? -3.934 -15.557 -6.373 1.00 64.88 106 SER A CA 1
ATOM 835 C C . SER A 1 106 ? -2.604 -14.878 -6.732 1.00 64.88 106 SER A C 1
ATOM 837 O O . SER A 1 106 ? -1.597 -15.166 -6.092 1.00 64.88 106 SER A O 1
ATOM 839 N N . ALA A 1 107 ? -2.577 -13.999 -7.742 1.00 77.00 107 ALA A N 1
ATOM 840 C CA . ALA A 1 107 ? -1.392 -13.261 -8.174 1.00 77.00 107 ALA A CA 1
ATOM 841 C C . ALA A 1 107 ? -1.716 -11.774 -8.429 1.00 77.00 107 ALA A C 1
ATOM 843 O O . ALA A 1 107 ? -2.817 -11.478 -8.898 1.00 77.00 107 ALA A O 1
ATOM 844 N N . PRO A 1 108 ? -0.786 -10.847 -8.137 1.00 84.31 108 PRO A N 1
ATOM 845 C CA . PRO A 1 108 ? -0.974 -9.419 -8.390 1.00 84.31 108 PRO A CA 1
ATOM 846 C C . PRO A 1 108 ? -0.835 -9.053 -9.873 1.00 84.31 108 PRO A C 1
ATOM 848 O O . PRO A 1 108 ? -0.023 -9.644 -10.594 1.00 84.31 108 PRO A O 1
ATOM 851 N N . ASP A 1 109 ? -1.586 -8.039 -10.312 1.00 85.88 109 ASP A N 1
ATOM 852 C CA . ASP A 1 109 ? -1.455 -7.444 -11.648 1.00 85.88 109 ASP A CA 1
ATOM 853 C C . ASP A 1 109 ? -0.134 -6.674 -11.766 1.00 85.88 109 ASP A C 1
ATOM 855 O O . ASP A 1 109 ? 0.551 -6.755 -12.782 1.00 85.88 109 ASP A O 1
ATOM 859 N N . VAL A 1 110 ? 0.265 -5.960 -10.712 1.00 87.06 110 VAL A N 1
ATOM 860 C CA . VAL A 1 110 ? 1.570 -5.292 -10.624 1.00 87.06 110 VAL A CA 1
ATOM 861 C C . VAL A 1 110 ? 2.309 -5.830 -9.416 1.00 87.06 110 VAL A C 1
ATOM 863 O O . VAL A 1 110 ? 1.775 -5.794 -8.311 1.00 87.06 110 VAL A O 1
ATOM 866 N N . ARG A 1 111 ? 3.549 -6.277 -9.607 1.00 90.25 111 ARG A N 1
ATOM 867 C CA . ARG A 1 111 ? 4.475 -6.561 -8.510 1.00 90.25 111 ARG A CA 1
ATOM 868 C C . ARG A 1 111 ? 5.792 -5.849 -8.760 1.00 90.25 111 ARG A C 1
ATOM 870 O O . ARG A 1 111 ? 6.408 -6.066 -9.798 1.00 90.25 111 ARG A O 1
ATOM 877 N N . LEU A 1 112 ? 6.215 -5.029 -7.811 1.00 87.94 112 LEU A N 1
ATOM 878 C CA . LEU A 1 112 ? 7.520 -4.380 -7.791 1.00 87.94 112 LEU A CA 1
ATOM 879 C C . LEU A 1 112 ? 8.254 -4.868 -6.546 1.00 87.94 112 LEU A C 1
ATOM 881 O O . LEU A 1 112 ? 7.796 -4.631 -5.431 1.00 87.94 112 LEU A O 1
ATOM 885 N N . ASP A 1 113 ? 9.357 -5.570 -6.749 1.00 88.00 113 ASP A N 1
ATOM 886 C CA . ASP A 1 113 ? 10.211 -6.124 -5.705 1.00 88.00 113 ASP A CA 1
ATOM 887 C C . ASP A 1 113 ? 11.562 -5.406 -5.770 1.00 88.00 113 ASP A C 1
ATOM 889 O O . ASP A 1 113 ? 12.158 -5.327 -6.845 1.00 88.00 113 ASP A O 1
ATOM 893 N N . ILE A 1 114 ? 12.011 -4.822 -4.658 1.00 83.25 114 ILE A N 1
ATOM 894 C CA . ILE A 1 114 ? 13.333 -4.199 -4.557 1.00 83.25 114 ILE A CA 1
ATOM 895 C C . ILE A 1 114 ? 14.215 -5.038 -3.658 1.00 83.25 114 ILE A C 1
ATOM 897 O O . ILE A 1 114 ? 14.044 -5.069 -2.435 1.00 83.25 114 ILE A O 1
ATOM 901 N N . ASN A 1 115 ? 15.215 -5.644 -4.286 1.00 78.00 115 ASN A N 1
ATOM 902 C CA . ASN A 1 115 ? 16.135 -6.567 -3.652 1.00 78.00 115 ASN A CA 1
ATOM 903 C C . ASN A 1 115 ? 17.530 -5.941 -3.515 1.00 78.00 115 ASN A C 1
ATOM 905 O O . ASN A 1 115 ? 18.475 -6.350 -4.191 1.00 78.00 115 ASN A O 1
ATOM 909 N N . ASP A 1 116 ? 17.637 -4.930 -2.647 1.00 73.69 116 ASP A N 1
ATOM 910 C CA . ASP A 1 116 ? 18.898 -4.255 -2.333 1.00 73.69 116 ASP A CA 1
ATOM 911 C C . ASP A 1 116 ? 19.239 -4.287 -0.846 1.00 73.69 116 ASP A C 1
ATOM 913 O O . ASP A 1 116 ? 18.409 -4.048 0.034 1.00 73.69 116 ASP A O 1
ATOM 917 N N . ILE A 1 117 ? 20.521 -4.521 -0.577 1.00 63.16 117 ILE A N 1
ATOM 918 C CA . ILE A 1 117 ? 21.109 -4.430 0.756 1.00 63.16 117 ILE A CA 1
ATOM 919 C C . ILE A 1 117 ? 21.328 -2.939 1.055 1.00 63.16 117 ILE A C 1
ATOM 921 O O . ILE A 1 117 ? 22.052 -2.269 0.325 1.00 63.16 117 ILE A O 1
ATOM 925 N N . GLY A 1 118 ? 20.696 -2.414 2.111 1.00 64.44 118 GLY A N 1
ATOM 926 C CA . GLY A 1 118 ? 20.766 -0.987 2.477 1.00 64.44 118 GLY A CA 1
ATOM 927 C C . GLY A 1 118 ? 19.563 -0.141 2.037 1.00 64.44 118 GLY A C 1
ATOM 928 O O . GLY A 1 118 ? 19.629 1.082 2.074 1.00 64.44 118 GLY A O 1
ATOM 929 N N . PHE A 1 119 ? 18.453 -0.773 1.640 1.00 66.50 119 PHE A N 1
ATOM 930 C CA . PHE A 1 119 ? 17.229 -0.084 1.212 1.00 66.50 119 PHE A CA 1
ATOM 931 C C . PHE A 1 119 ? 16.566 0.789 2.297 1.00 66.50 119 PHE A C 1
ATOM 933 O O . PHE A 1 119 ? 15.773 1.663 1.957 1.00 66.50 119 PHE A O 1
ATOM 940 N N . GLU A 1 120 ? 16.876 0.587 3.587 1.00 66.69 120 GLU A N 1
ATOM 941 C CA . GLU A 1 120 ? 16.254 1.357 4.680 1.00 66.69 120 GLU A CA 1
ATOM 942 C C . GLU A 1 120 ? 16.441 2.877 4.501 1.00 66.69 120 GLU A C 1
ATOM 944 O O . GLU A 1 120 ? 15.482 3.622 4.692 1.00 66.69 120 GLU A O 1
ATOM 949 N N . ASP A 1 121 ? 17.609 3.324 4.028 1.00 65.06 121 ASP A N 1
ATOM 950 C CA . ASP A 1 121 ? 17.910 4.751 3.834 1.00 65.06 121 ASP A CA 1
ATOM 951 C C . ASP A 1 121 ? 17.291 5.337 2.547 1.00 65.06 121 ASP A C 1
ATOM 953 O O . ASP A 1 121 ? 16.984 6.526 2.482 1.00 65.06 121 ASP A O 1
ATOM 957 N N . ALA A 1 122 ? 17.057 4.505 1.525 1.00 67.88 122 ALA A N 1
ATOM 958 C CA . ALA A 1 122 ? 16.452 4.906 0.246 1.00 67.88 122 ALA A CA 1
ATOM 959 C C . ALA A 1 122 ? 14.917 4.742 0.224 1.00 67.88 122 ALA A C 1
ATOM 961 O O . ALA A 1 122 ? 14.255 5.010 -0.786 1.00 67.88 122 ALA A O 1
ATOM 962 N N . PHE A 1 123 ? 14.340 4.297 1.342 1.00 71.75 123 PHE A N 1
ATOM 963 C CA . PHE A 1 123 ? 12.932 3.948 1.477 1.00 71.75 123 PHE A CA 1
ATOM 964 C C . PHE A 1 123 ? 11.992 5.111 1.144 1.00 71.75 123 PHE A C 1
ATOM 966 O O . PHE A 1 123 ? 11.059 4.966 0.349 1.00 71.75 123 PHE A O 1
ATOM 973 N N . GLU A 1 124 ? 12.223 6.273 1.763 1.00 69.12 124 GLU A N 1
ATOM 974 C CA . GLU A 1 124 ? 11.361 7.446 1.592 1.00 69.12 124 GLU A CA 1
ATOM 975 C C . GLU A 1 124 ? 11.372 7.937 0.147 1.00 69.12 124 GLU A C 1
ATOM 977 O O . GLU A 1 124 ? 10.328 8.306 -0.401 1.00 69.12 124 GLU A O 1
ATOM 982 N N . GLU A 1 125 ? 12.548 7.903 -0.481 1.00 71.88 125 GLU A N 1
ATOM 983 C CA . GLU A 1 125 ? 12.724 8.276 -1.876 1.00 71.88 125 GLU A CA 1
ATOM 984 C C . GLU A 1 125 ? 11.930 7.331 -2.784 1.00 71.88 125 GLU A C 1
ATOM 986 O O . GLU A 1 125 ? 11.143 7.793 -3.614 1.00 71.88 125 GLU A O 1
ATOM 991 N N . PHE A 1 126 ? 12.048 6.016 -2.574 1.00 75.50 126 PHE A N 1
ATOM 992 C CA . PHE A 1 126 ? 11.293 5.027 -3.336 1.00 75.50 126 PHE A CA 1
ATOM 993 C C . PHE A 1 126 ? 9.787 5.214 -3.201 1.00 75.50 126 PHE A C 1
ATOM 995 O O . PHE A 1 126 ? 9.089 5.309 -4.210 1.00 75.50 126 PHE A O 1
ATOM 1002 N N . VAL A 1 127 ? 9.285 5.292 -1.968 1.00 71.75 127 VAL A N 1
ATOM 1003 C CA . VAL A 1 127 ? 7.861 5.500 -1.689 1.00 71.75 127 VAL A CA 1
ATOM 1004 C C . VAL A 1 127 ? 7.354 6.746 -2.390 1.00 71.75 127 VAL A C 1
ATOM 1006 O O . VAL A 1 127 ? 6.323 6.708 -3.058 1.00 71.75 127 VAL A O 1
ATOM 1009 N N . THR A 1 128 ? 8.099 7.842 -2.274 1.00 71.25 128 THR A N 1
ATOM 1010 C CA . THR A 1 128 ? 7.741 9.106 -2.911 1.00 71.25 128 THR A CA 1
ATOM 1011 C C . THR A 1 128 ? 7.688 8.954 -4.428 1.00 71.25 128 THR A C 1
ATOM 1013 O O . THR A 1 128 ? 6.785 9.488 -5.071 1.00 71.25 128 THR A O 1
ATOM 1016 N N . ILE A 1 129 ? 8.623 8.206 -5.018 1.00 75.00 129 ILE A N 1
ATOM 1017 C CA . ILE A 1 129 ? 8.654 7.971 -6.460 1.00 75.00 129 ILE A CA 1
ATOM 1018 C C . ILE A 1 129 ? 7.508 7.046 -6.900 1.00 75.00 129 ILE A C 1
ATOM 1020 O O . ILE A 1 129 ? 6.825 7.383 -7.864 1.00 75.00 129 ILE A O 1
ATOM 1024 N N . VAL A 1 130 ? 7.247 5.933 -6.209 1.00 76.56 130 VAL A N 1
ATOM 1025 C CA . VAL A 1 130 ? 6.151 5.000 -6.532 1.00 76.56 130 VAL A CA 1
ATOM 1026 C C . VAL A 1 130 ? 4.797 5.660 -6.355 1.00 76.56 130 VAL A C 1
ATOM 1028 O O . VAL A 1 130 ? 4.040 5.759 -7.318 1.00 76.56 130 VAL A O 1
ATOM 1031 N N . CYS A 1 131 ? 4.504 6.165 -5.159 1.00 70.31 131 CYS A N 1
ATOM 1032 C CA . CYS A 1 131 ? 3.217 6.784 -4.862 1.00 70.31 131 CYS A CA 1
ATOM 1033 C C . CYS A 1 131 ? 3.014 8.097 -5.628 1.00 70.31 131 CYS A C 1
ATOM 1035 O O . CYS A 1 131 ? 1.880 8.460 -5.921 1.00 70.31 131 CYS A O 1
ATOM 1037 N N . GLY A 1 132 ? 4.096 8.802 -5.977 1.00 70.44 132 GLY A N 1
ATOM 1038 C CA . GLY A 1 132 ? 4.035 10.008 -6.800 1.00 70.44 132 GLY A CA 1
ATOM 1039 C C . GLY A 1 132 ? 3.900 9.746 -8.303 1.00 70.44 132 GLY A C 1
ATOM 1040 O O . GLY A 1 132 ? 3.458 10.642 -9.020 1.00 70.44 132 GLY A O 1
ATOM 1041 N N . SER A 1 133 ? 4.279 8.558 -8.793 1.00 73.50 133 SER A N 1
ATOM 1042 C CA . SER A 1 133 ? 4.237 8.227 -10.230 1.00 73.50 133 SER A CA 1
ATOM 1043 C C . SER A 1 133 ? 3.066 7.324 -10.614 1.00 73.50 133 SER A C 1
ATOM 1045 O O . SER A 1 133 ? 2.635 7.372 -11.762 1.00 73.50 133 SER A O 1
ATOM 1047 N N . LEU A 1 134 ? 2.553 6.502 -9.693 1.00 75.44 134 LEU A N 1
ATOM 1048 C CA . LEU A 1 134 ? 1.397 5.640 -9.938 1.00 75.44 134 LEU A CA 1
ATOM 1049 C C . LEU A 1 134 ? 0.098 6.357 -9.553 1.00 75.44 134 LEU A C 1
ATOM 1051 O O . LEU A 1 134 ? -0.014 6.943 -8.475 1.00 75.44 134 LEU A O 1
ATOM 1055 N N . SER A 1 135 ? -0.924 6.270 -10.407 1.00 77.31 135 SER A N 1
ATOM 1056 C CA . SER A 1 135 ? -2.248 6.833 -10.116 1.00 77.31 135 SER A CA 1
ATOM 1057 C C . SER A 1 135 ? -3.029 5.951 -9.130 1.00 77.31 135 SER A C 1
ATOM 1059 O O . SER A 1 135 ? -3.901 5.181 -9.517 1.00 77.31 135 SER A O 1
ATOM 1061 N N . LEU A 1 136 ? -2.712 6.055 -7.836 1.00 79.19 136 LEU A N 1
ATOM 1062 C CA . LEU A 1 136 ? -3.303 5.233 -6.761 1.00 79.19 136 LEU A CA 1
ATOM 1063 C C . LEU A 1 136 ? -4.551 5.865 -6.114 1.00 79.19 136 LEU A C 1
ATOM 1065 O O . LEU A 1 136 ? -4.985 5.461 -5.038 1.00 79.19 136 LEU A O 1
ATOM 1069 N N . ALA A 1 137 ? -5.153 6.864 -6.761 1.00 79.50 137 ALA A N 1
ATOM 1070 C CA . ALA A 1 137 ? -6.292 7.608 -6.216 1.00 79.50 137 ALA A CA 1
ATOM 1071 C C . ALA A 1 137 ? -7.568 6.759 -6.039 1.00 79.50 137 ALA A C 1
ATOM 1073 O O . ALA A 1 137 ? -8.435 7.130 -5.249 1.00 79.50 137 ALA A O 1
ATOM 1074 N N . ASN A 1 138 ? -7.684 5.645 -6.770 1.00 82.88 138 ASN A N 1
ATOM 1075 C CA . ASN A 1 138 ? -8.838 4.740 -6.745 1.00 82.88 138 ASN A CA 1
ATOM 1076 C C . ASN A 1 138 ? -8.648 3.522 -5.833 1.00 82.88 138 ASN A C 1
ATOM 1078 O O . ASN A 1 138 ? -9.514 2.655 -5.800 1.00 82.88 138 ASN A O 1
ATOM 1082 N N . VAL A 1 139 ? -7.542 3.459 -5.090 1.00 86.62 139 VAL A N 1
ATOM 1083 C CA . VAL A 1 139 ? -7.313 2.386 -4.124 1.00 86.62 139 VAL A CA 1
ATOM 1084 C C . VAL A 1 139 ? -8.339 2.484 -2.994 1.00 86.62 139 VAL A C 1
ATOM 1086 O O . VAL A 1 139 ? -8.490 3.528 -2.358 1.00 86.62 139 VAL A O 1
ATOM 1089 N N . GLU A 1 140 ? -9.021 1.371 -2.746 1.00 89.56 140 GLU A N 1
ATOM 1090 C CA . GLU A 1 140 ? -10.037 1.198 -1.705 1.00 89.56 140 GLU A CA 1
ATOM 1091 C C . GLU A 1 140 ? -9.498 0.360 -0.540 1.00 89.56 140 GLU A C 1
ATOM 1093 O O . GLU A 1 140 ? -9.868 0.593 0.611 1.00 89.56 140 GLU A O 1
ATOM 1098 N N . THR A 1 141 ? -8.590 -0.582 -0.816 1.00 89.56 141 THR A N 1
ATOM 1099 C CA . THR A 1 141 ? -8.065 -1.512 0.188 1.00 89.56 141 THR A CA 1
ATOM 1100 C C . THR A 1 141 ? -6.541 -1.482 0.256 1.00 89.56 141 THR A C 1
ATOM 1102 O O . THR A 1 141 ? -5.846 -1.588 -0.757 1.00 89.56 141 THR A O 1
ATOM 1105 N N . ILE A 1 142 ? -6.007 -1.372 1.471 1.00 89.88 142 ILE A N 1
ATOM 1106 C CA . ILE A 1 142 ? -4.567 -1.408 1.744 1.00 89.88 142 ILE A CA 1
ATOM 1107 C C . ILE A 1 142 ? -4.275 -2.555 2.702 1.00 89.88 142 ILE A C 1
ATOM 1109 O O . ILE A 1 142 ? -4.919 -2.671 3.739 1.00 89.88 142 ILE A O 1
ATOM 1113 N N . SER A 1 143 ? -3.257 -3.351 2.387 1.00 89.25 143 SER A N 1
ATOM 1114 C CA . SER A 1 143 ? -2.674 -4.334 3.300 1.00 89.25 143 SER A CA 1
ATOM 1115 C C . SER A 1 143 ? -1.195 -4.015 3.510 1.00 89.25 143 SER A C 1
ATOM 1117 O O . SER A 1 143 ? -0.451 -3.824 2.548 1.00 89.25 143 SER A O 1
ATOM 1119 N N . THR A 1 144 ? -0.739 -3.916 4.753 1.00 87.94 144 THR A N 1
ATOM 1120 C CA . THR A 1 144 ? 0.670 -3.655 5.064 1.00 87.94 144 THR A CA 1
ATOM 1121 C C . THR A 1 144 ? 1.239 -4.732 5.966 1.00 87.94 144 THR A C 1
ATOM 1123 O O . THR A 1 144 ? 0.540 -5.315 6.791 1.00 87.94 144 THR A O 1
ATOM 1126 N N . SER A 1 145 ? 2.531 -5.011 5.812 1.00 83.62 145 SER A N 1
ATOM 1127 C CA . SER A 1 145 ? 3.250 -5.914 6.704 1.00 83.62 145 SER A CA 1
ATOM 1128 C C . SER A 1 145 ? 4.675 -5.438 6.953 1.00 83.62 145 SER A C 1
ATOM 1130 O O . SER A 1 145 ? 5.367 -5.071 6.007 1.00 83.62 145 SER A O 1
ATOM 1132 N N . GLY A 1 146 ? 5.111 -5.462 8.214 1.00 75.81 146 GLY A N 1
ATOM 1133 C CA . GLY A 1 146 ? 6.422 -4.954 8.642 1.00 75.81 146 GLY A CA 1
ATOM 1134 C C . GLY A 1 146 ? 6.374 -3.547 9.255 1.00 75.81 146 GLY A C 1
ATOM 1135 O O . GLY A 1 146 ? 5.321 -2.920 9.305 1.00 75.81 146 GLY A O 1
ATOM 1136 N N . ASN A 1 147 ? 7.507 -3.063 9.784 1.00 71.38 147 ASN A N 1
ATOM 1137 C CA . ASN A 1 147 ? 7.560 -1.792 10.523 1.00 71.38 147 ASN A CA 1
ATOM 1138 C C . ASN A 1 147 ? 7.575 -0.576 9.589 1.00 71.38 147 ASN A C 1
ATOM 1140 O O . ASN A 1 147 ? 8.503 -0.412 8.800 1.00 71.38 147 ASN A O 1
ATOM 1144 N N . ILE A 1 148 ? 6.560 0.283 9.715 1.00 70.88 148 ILE A N 1
ATOM 1145 C CA . ILE A 1 148 ? 6.436 1.541 8.975 1.00 70.88 148 ILE A CA 1
ATOM 1146 C C . ILE A 1 148 ? 6.589 2.690 9.974 1.00 70.88 148 ILE A C 1
ATOM 1148 O O . ILE A 1 148 ? 5.766 2.867 10.881 1.00 70.88 148 ILE A O 1
ATOM 1152 N N . THR A 1 149 ? 7.635 3.498 9.806 1.00 66.94 149 THR A N 1
ATOM 1153 C CA . THR A 1 149 ? 7.826 4.703 10.624 1.00 66.94 149 THR A CA 1
ATOM 1154 C C . THR A 1 149 ? 6.705 5.713 10.344 1.00 66.94 149 THR A C 1
ATOM 1156 O O . THR A 1 149 ? 6.108 5.728 9.269 1.00 66.94 149 THR A O 1
ATOM 1159 N N . PHE A 1 150 ? 6.381 6.584 11.302 1.00 62.84 150 PHE A N 1
ATOM 1160 C CA . PHE A 1 150 ? 5.287 7.549 11.124 1.00 62.84 150 PHE A CA 1
ATOM 1161 C C . PHE A 1 150 ? 5.468 8.465 9.898 1.00 62.84 150 PHE A C 1
ATOM 1163 O O . PHE A 1 150 ? 4.507 8.689 9.163 1.00 62.84 150 PHE A O 1
ATOM 1170 N N . GLY A 1 151 ? 6.693 8.949 9.644 1.00 63.62 151 GLY A N 1
ATOM 1171 C CA . GLY A 1 151 ? 7.001 9.769 8.463 1.00 63.62 151 GLY A CA 1
ATOM 1172 C C . GLY A 1 151 ? 6.644 9.063 7.153 1.00 63.62 151 GLY A C 1
ATOM 1173 O O . GLY A 1 151 ? 6.127 9.681 6.222 1.00 63.62 151 GLY A O 1
ATOM 1174 N N . HIS A 1 152 ? 6.791 7.738 7.126 1.00 71.75 152 HIS A N 1
ATOM 1175 C CA . HIS A 1 152 ? 6.513 6.918 5.957 1.00 71.75 152 HIS A CA 1
ATOM 1176 C C . HIS A 1 152 ? 5.012 6.724 5.701 1.00 71.75 152 HIS A C 1
ATOM 1178 O O . HIS A 1 152 ? 4.614 6.659 4.541 1.00 71.75 152 HIS A O 1
ATOM 1184 N N . TRP A 1 153 ? 4.158 6.690 6.734 1.00 76.06 153 TRP A N 1
ATOM 1185 C CA . TRP A 1 153 ? 2.703 6.529 6.562 1.00 76.06 153 TRP A CA 1
ATOM 1186 C C . TRP A 1 153 ? 2.097 7.640 5.697 1.00 76.06 153 TRP A C 1
ATOM 1188 O O . TRP A 1 153 ? 1.335 7.362 4.770 1.00 76.06 153 TRP A O 1
ATOM 1198 N N . ARG A 1 154 ? 2.453 8.904 5.961 1.00 74.75 154 ARG A N 1
ATOM 1199 C CA . ARG A 1 154 ? 1.918 10.043 5.199 1.00 74.75 154 ARG A CA 1
ATOM 1200 C C . ARG A 1 154 ? 2.412 10.038 3.755 1.00 74.75 154 ARG A C 1
ATOM 1202 O O . ARG A 1 154 ? 1.613 10.260 2.849 1.00 74.75 154 ARG A O 1
ATOM 1209 N N . SER A 1 155 ? 3.694 9.751 3.541 1.00 71.75 155 SER A N 1
ATOM 1210 C CA . SER A 1 155 ? 4.289 9.666 2.202 1.00 71.75 155 SER A CA 1
ATOM 1211 C C . SER A 1 155 ? 3.704 8.514 1.378 1.00 71.75 155 SER A C 1
ATOM 1213 O O . SER A 1 155 ? 3.448 8.685 0.188 1.00 71.75 155 SER A O 1
ATOM 1215 N N . LEU A 1 156 ? 3.434 7.371 2.019 1.00 74.19 156 LEU A N 1
ATOM 1216 C CA . LEU A 1 156 ? 2.821 6.199 1.392 1.00 74.19 156 LEU A CA 1
ATOM 1217 C C . LEU A 1 156 ? 1.361 6.450 1.015 1.00 74.19 156 LEU A C 1
ATOM 1219 O O . LEU A 1 156 ? 0.964 6.195 -0.120 1.00 74.19 156 LEU A O 1
ATOM 1223 N N . PHE A 1 157 ? 0.557 6.935 1.962 1.00 80.00 157 PHE A N 1
ATOM 1224 C CA . PHE A 1 157 ? -0.901 6.844 1.862 1.00 80.00 157 PHE A CA 1
ATOM 1225 C C . PHE A 1 157 ? -1.618 8.188 1.728 1.00 80.00 157 PHE A C 1
ATOM 1227 O O . PHE A 1 157 ? -2.821 8.206 1.483 1.00 80.00 157 PHE A O 1
ATOM 1234 N N . GLY A 1 158 ? -0.901 9.315 1.811 1.00 76.12 158 GLY A N 1
ATOM 1235 C CA . GLY A 1 158 ? -1.472 10.670 1.764 1.00 76.12 158 GLY A CA 1
ATOM 1236 C C . GLY A 1 158 ? -2.288 10.986 0.511 1.00 76.12 158 GLY A C 1
ATOM 1237 O O . GLY A 1 158 ? -3.100 11.907 0.515 1.00 76.12 158 GLY A O 1
ATOM 1238 N N . TYR A 1 159 ? -2.103 10.207 -0.552 1.00 74.75 159 TYR A N 1
ATOM 1239 C CA . TYR A 1 159 ? -2.783 10.373 -1.835 1.00 74.75 159 TYR A CA 1
ATOM 1240 C C . TYR A 1 159 ? -3.977 9.410 -2.015 1.00 74.75 159 TYR A C 1
ATOM 1242 O O . TYR A 1 159 ? -4.805 9.610 -2.907 1.00 74.75 159 TYR A O 1
ATOM 1250 N N . MET A 1 160 ? -4.118 8.401 -1.144 1.00 83.19 160 MET A N 1
ATOM 1251 C CA . MET A 1 160 ? -5.122 7.328 -1.228 1.00 83.19 160 MET A CA 1
ATOM 1252 C C . MET A 1 160 ? -6.378 7.652 -0.397 1.00 83.19 160 MET A C 1
ATOM 1254 O O . MET A 1 160 ? -6.781 6.932 0.510 1.00 83.19 160 MET A O 1
ATOM 1258 N N . HIS A 1 161 ? -7.022 8.777 -0.702 1.00 82.25 161 HIS A N 1
ATOM 1259 C CA . HIS A 1 161 ? -8.165 9.299 0.061 1.00 82.25 161 HIS A CA 1
ATOM 1260 C C . HIS A 1 161 ? -9.437 8.423 0.011 1.00 82.25 161 HIS A C 1
ATOM 1262 O O . HIS A 1 161 ? -10.331 8.597 0.845 1.00 82.25 161 HIS A O 1
ATOM 1268 N N . ARG A 1 162 ? -9.538 7.498 -0.954 1.00 85.31 162 ARG A N 1
ATOM 1269 C CA . ARG A 1 162 ? -10.684 6.587 -1.140 1.00 85.31 162 ARG A CA 1
ATOM 1270 C C . ARG A 1 162 ? -10.587 5.286 -0.349 1.00 85.31 162 ARG A C 1
ATOM 1272 O O . ARG A 1 162 ? -11.506 4.481 -0.420 1.00 85.31 162 ARG A O 1
ATOM 1279 N N . VAL A 1 163 ? -9.518 5.097 0.419 1.00 88.50 163 VAL A N 1
ATOM 1280 C CA . VAL A 1 163 ? -9.315 3.873 1.196 1.00 88.50 163 VAL A CA 1
ATOM 1281 C C . VAL A 1 163 ? -10.429 3.712 2.222 1.00 88.50 163 VAL A C 1
ATOM 1283 O O . VAL A 1 163 ? -10.594 4.552 3.111 1.00 88.50 163 VAL A O 1
ATOM 1286 N N . THR A 1 164 ? -11.167 2.615 2.095 1.00 89.75 164 THR A N 1
ATOM 1287 C CA . THR A 1 164 ? -12.250 2.200 2.987 1.00 89.75 164 THR A CA 1
ATOM 1288 C C . THR A 1 164 ? -11.830 1.050 3.897 1.00 89.75 164 THR A C 1
ATOM 1290 O O . THR A 1 164 ? -12.363 0.962 5.002 1.00 89.75 164 THR A O 1
ATOM 1293 N N . ALA A 1 165 ? -10.834 0.240 3.512 1.00 89.62 165 ALA A N 1
ATOM 1294 C CA . ALA A 1 165 ? -10.307 -0.848 4.338 1.00 89.62 165 ALA A CA 1
ATOM 1295 C C . ALA A 1 165 ? -8.775 -0.810 4.480 1.00 89.62 165 ALA A C 1
ATOM 1297 O O . ALA A 1 165 ? -8.046 -0.692 3.493 1.00 89.62 165 ALA A O 1
ATOM 1298 N N . LEU A 1 166 ? -8.291 -0.956 5.716 1.00 91.06 166 LEU A N 1
ATOM 1299 C CA . LEU A 1 166 ? -6.870 -1.008 6.060 1.00 91.06 166 LEU A CA 1
ATOM 1300 C C . LEU A 1 166 ? -6.580 -2.253 6.900 1.00 91.06 166 LEU A C 1
ATOM 1302 O O . LEU A 1 166 ? -7.110 -2.407 7.997 1.00 91.06 166 LEU A O 1
ATOM 1306 N N . GLU A 1 167 ? -5.693 -3.103 6.402 1.00 90.75 167 GLU A N 1
ATOM 1307 C CA . GLU A 1 167 ? -5.130 -4.247 7.109 1.00 90.75 167 GLU A CA 1
ATOM 1308 C C . GLU A 1 167 ? -3.659 -3.967 7.440 1.00 90.75 167 GLU A C 1
ATOM 1310 O O . GLU A 1 167 ? -2.879 -3.592 6.565 1.00 90.75 167 GLU A O 1
ATOM 1315 N N . VAL A 1 168 ? -3.262 -4.166 8.698 1.00 87.94 168 VAL A N 1
ATOM 1316 C CA . VAL A 1 168 ? -1.885 -3.962 9.171 1.00 87.94 168 VAL A CA 1
ATOM 1317 C C . VAL A 1 168 ? -1.393 -5.217 9.873 1.00 87.94 168 VAL A C 1
ATOM 1319 O O . VAL A 1 168 ? -2.016 -5.680 10.826 1.00 87.94 168 VAL A O 1
ATOM 1322 N N . HIS A 1 169 ? -0.261 -5.757 9.427 1.00 84.62 169 HIS A N 1
ATOM 1323 C CA . HIS A 1 169 ? 0.356 -6.959 9.976 1.00 84.62 169 HIS A CA 1
ATOM 1324 C C . HIS A 1 169 ? 1.752 -6.669 10.549 1.00 84.62 169 HIS A C 1
ATOM 1326 O O . HIS A 1 169 ? 2.745 -6.556 9.826 1.00 84.62 169 HIS A O 1
ATOM 1332 N N . GLY A 1 170 ? 1.846 -6.584 11.877 1.00 72.94 170 GLY A N 1
ATOM 1333 C CA . GLY A 1 170 ? 3.077 -6.175 12.561 1.00 72.94 170 GLY A CA 1
ATOM 1334 C C . GLY A 1 170 ? 3.451 -4.708 12.300 1.00 72.94 170 GLY A C 1
ATOM 1335 O O . GLY A 1 170 ? 2.792 -4.015 11.531 1.00 72.94 170 GLY A O 1
ATOM 1336 N N . GLY A 1 171 ? 4.483 -4.198 12.985 1.00 70.12 171 GLY A N 1
ATOM 1337 C CA . GLY A 1 171 ? 4.949 -2.823 12.746 1.00 70.12 171 GLY A CA 1
ATOM 1338 C C . GLY A 1 171 ? 3.943 -1.722 13.097 1.00 70.12 171 GLY A C 1
ATOM 1339 O O . GLY A 1 171 ? 3.928 -0.657 12.487 1.00 70.12 171 GLY A O 1
ATOM 1340 N N . ILE A 1 172 ? 3.067 -2.011 14.058 1.00 76.12 172 ILE A N 1
ATOM 1341 C CA . ILE A 1 172 ? 1.852 -1.245 14.355 1.00 76.12 172 ILE A CA 1
ATOM 1342 C C . ILE A 1 172 ? 2.096 0.030 15.174 1.00 76.12 172 ILE A C 1
ATOM 1344 O O . ILE A 1 172 ? 1.156 0.784 15.405 1.00 76.12 172 ILE A O 1
ATOM 1348 N N . GLU A 1 173 ? 3.335 0.286 15.598 1.00 77.62 173 GLU A N 1
ATOM 1349 C CA . GLU A 1 173 ? 3.731 1.293 16.600 1.00 77.62 173 GLU A CA 1
ATOM 1350 C C . GLU A 1 173 ? 3.207 2.699 16.280 1.00 77.62 173 GLU A C 1
ATOM 1352 O O . GLU A 1 173 ? 2.735 3.427 17.150 1.00 77.62 173 GLU A O 1
ATOM 1357 N N . ASN A 1 174 ? 3.254 3.070 15.000 1.00 77.88 174 ASN A N 1
ATOM 1358 C CA . ASN A 1 174 ? 2.877 4.399 14.524 1.00 77.88 174 ASN A CA 1
ATOM 1359 C C . ASN A 1 174 ? 1.451 4.473 13.965 1.00 77.88 174 ASN A C 1
ATOM 1361 O O . ASN A 1 174 ? 0.998 5.562 13.606 1.00 77.88 174 ASN A O 1
ATOM 1365 N N . LEU A 1 175 ? 0.733 3.346 13.916 1.00 83.50 175 LEU A N 1
ATOM 1366 C CA . LEU A 1 175 ? -0.634 3.285 13.404 1.00 83.50 175 LEU A CA 1
ATOM 1367 C C . LEU A 1 175 ? -1.595 4.206 14.178 1.00 83.50 175 LEU A C 1
ATOM 1369 O O . LEU A 1 175 ? -2.320 4.945 13.513 1.00 83.50 175 LEU A O 1
ATOM 1373 N N . PRO A 1 176 ? -1.585 4.273 15.530 1.00 83.50 176 PRO A N 1
ATOM 1374 C CA . PRO A 1 176 ? -2.473 5.181 16.253 1.00 83.50 176 PRO A CA 1
ATOM 1375 C C . PRO A 1 176 ? -2.296 6.637 15.817 1.00 83.50 176 PRO A C 1
ATOM 1377 O O . PRO A 1 176 ? -3.269 7.301 15.478 1.00 83.50 176 PRO A O 1
ATOM 1380 N N . LYS A 1 177 ? -1.049 7.110 15.695 1.00 79.44 177 LYS A N 1
ATOM 1381 C CA . LYS A 1 177 ? -0.751 8.473 15.222 1.00 79.44 177 LYS A CA 1
ATOM 1382 C C . LYS A 1 177 ? -1.265 8.723 13.802 1.00 79.44 177 LYS A C 1
ATOM 1384 O O . LYS A 1 177 ? -1.702 9.828 13.506 1.00 79.44 177 LYS A O 1
ATOM 1389 N N . ALA A 1 178 ? -1.207 7.716 12.928 1.00 77.94 178 ALA A N 1
ATOM 1390 C CA . ALA A 1 178 ? -1.711 7.811 11.557 1.00 77.94 178 ALA A CA 1
ATOM 1391 C C . ALA A 1 178 ? -3.252 7.842 11.481 1.00 77.94 178 ALA A C 1
ATOM 1393 O O . ALA A 1 178 ? -3.811 8.380 10.523 1.00 77.94 178 ALA A O 1
ATOM 1394 N N . LEU A 1 179 ? -3.939 7.271 12.477 1.00 81.12 179 LEU A N 1
ATOM 1395 C CA . LEU A 1 179 ? -5.401 7.227 12.563 1.00 81.12 179 LEU A CA 1
ATOM 1396 C C . LEU A 1 179 ? -6.007 8.450 13.266 1.00 81.12 179 LEU A C 1
ATOM 1398 O O . LEU A 1 179 ? -7.140 8.815 12.938 1.00 81.12 179 LEU A O 1
ATOM 1402 N N . THR A 1 180 ? -5.280 9.062 14.205 1.00 81.19 180 THR A N 1
ATOM 1403 C CA . THR A 1 180 ? -5.760 10.181 15.027 1.00 81.19 180 THR A CA 1
ATOM 1404 C C . THR A 1 180 ? -6.160 11.393 14.190 1.00 81.19 180 THR A C 1
ATOM 1406 O O . THR A 1 180 ? -5.411 11.875 13.342 1.00 81.19 180 THR A O 1
ATOM 1409 N N . VAL A 1 181 ? -7.334 11.950 14.490 1.00 74.25 181 VAL A N 1
ATOM 1410 C CA . VAL A 1 181 ? -7.793 13.222 13.928 1.00 74.25 181 VAL A CA 1
ATOM 1411 C C . VAL A 1 181 ? -7.342 14.370 14.831 1.00 74.25 181 VAL A C 1
ATOM 1413 O O . VAL A 1 181 ? -7.913 14.597 15.895 1.00 74.25 181 VAL A O 1
ATOM 1416 N N . TYR A 1 182 ? -6.344 15.141 14.399 1.00 68.81 182 TYR A N 1
ATOM 1417 C CA . TYR A 1 182 ? -5.895 16.321 15.142 1.00 68.81 182 TYR A CA 1
ATOM 1418 C C . TYR A 1 182 ? -6.876 17.490 14.966 1.00 68.81 182 TYR A C 1
ATOM 1420 O O . TYR A 1 182 ? -6.995 18.087 13.893 1.00 68.81 182 TYR A O 1
ATOM 1428 N N . SER A 1 183 ? -7.589 17.852 16.033 1.00 50.06 183 SER A N 1
ATOM 1429 C CA . SER A 1 183 ? -8.386 19.078 16.088 1.00 50.06 183 SER A CA 1
ATOM 1430 C C . SER A 1 183 ? -7.538 20.238 16.623 1.00 50.06 183 SER A C 1
ATOM 1432 O O . SER A 1 183 ? -7.423 20.405 17.832 1.00 50.06 183 SER A O 1
ATOM 1434 N N . GLY A 1 184 ? -6.977 21.066 15.733 1.00 44.97 184 GLY A N 1
ATOM 1435 C CA . GLY A 1 184 ? -6.587 22.438 16.097 1.00 44.97 184 GLY A CA 1
ATOM 1436 C C . GLY A 1 184 ? -5.100 22.779 16.244 1.00 44.97 184 GLY A C 1
ATOM 1437 O O . GLY A 1 184 ? -4.774 23.566 17.126 1.00 44.97 184 GLY A O 1
ATOM 1438 N N . TYR A 1 185 ? -4.208 22.313 15.363 1.00 36.41 185 TYR A N 1
ATOM 1439 C CA . TYR A 1 185 ? -2.881 22.940 15.237 1.00 36.41 185 TYR A CA 1
ATOM 1440 C C . TYR A 1 185 ? -2.870 24.002 14.120 1.00 36.41 185 TYR A C 1
ATOM 1442 O O . TYR A 1 185 ? -3.083 23.658 12.955 1.00 36.41 185 TYR A O 1
ATOM 1450 N N . PRO A 1 186 ? -2.641 25.296 14.432 1.00 37.22 186 PRO A N 1
ATOM 1451 C CA . PRO A 1 186 ? -2.339 26.292 13.416 1.00 37.22 186 PRO A CA 1
ATOM 1452 C C . PRO A 1 186 ? -0.940 26.004 12.868 1.00 37.22 186 PRO A C 1
ATOM 1454 O O . PRO A 1 186 ? -0.025 25.665 13.616 1.00 37.22 186 PRO A O 1
ATOM 1457 N N . GLY A 1 187 ? -0.809 26.088 11.545 1.00 41.81 187 GLY A N 1
ATOM 1458 C CA . GLY A 1 187 ? 0.342 25.588 10.806 1.00 41.81 187 GLY A CA 1
ATOM 1459 C C . GLY A 1 187 ? 1.695 26.008 11.373 1.00 41.81 187 GLY A C 1
ATOM 1460 O O . GLY A 1 187 ? 1.958 27.189 11.597 1.00 41.81 187 GLY A O 1
ATOM 1461 N N . SER A 1 188 ? 2.592 25.036 11.511 1.00 30.77 188 SER A N 1
ATOM 1462 C CA . SER A 1 188 ? 4.020 25.298 11.586 1.00 30.77 188 SER A CA 1
ATOM 1463 C C . SER A 1 188 ? 4.794 24.323 10.695 1.00 30.77 188 SER A C 1
ATOM 1465 O O . SER A 1 188 ? 4.727 23.104 10.813 1.00 30.77 188 SER A O 1
ATOM 1467 N N . SER A 1 189 ? 5.559 24.938 9.792 1.00 33.16 189 SER A N 1
ATOM 1468 C CA . SER A 1 189 ? 6.680 24.416 9.003 1.00 33.16 189 SER A CA 1
ATOM 1469 C C . SER A 1 189 ? 6.396 23.469 7.817 1.00 33.16 189 SER A C 1
ATOM 1471 O O . SER A 1 189 ? 6.171 22.277 7.948 1.00 33.16 189 SER A O 1
ATOM 1473 N N . ASN A 1 190 ? 6.489 24.055 6.618 1.00 30.70 190 ASN A N 1
ATOM 1474 C CA . ASN A 1 190 ? 7.154 23.575 5.392 1.00 30.70 190 ASN A CA 1
ATOM 1475 C C . ASN A 1 190 ? 6.797 22.238 4.707 1.00 30.70 190 ASN A C 1
ATOM 1477 O O . ASN A 1 190 ? 7.335 21.985 3.632 1.00 30.70 190 ASN A O 1
ATOM 1481 N N . TYR A 1 191 ? 5.847 21.437 5.184 1.00 40.44 191 TYR A N 1
ATOM 1482 C CA . TYR A 1 191 ? 5.475 20.171 4.520 1.00 40.44 191 TYR A CA 1
ATOM 1483 C C . TYR A 1 191 ? 4.288 20.291 3.541 1.00 40.44 191 TYR A C 1
ATOM 1485 O O . TYR A 1 191 ? 3.401 19.441 3.498 1.00 40.44 191 TYR A O 1
ATOM 1493 N N . GLN A 1 192 ? 4.253 21.355 2.728 1.00 35.50 192 GLN A N 1
ATOM 1494 C CA . GLN A 1 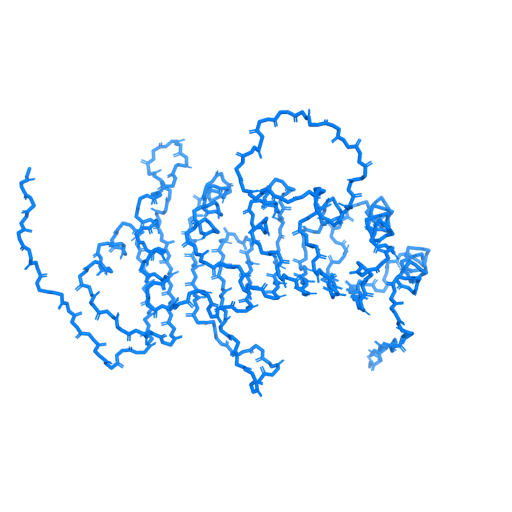192 ? 3.251 21.540 1.667 1.00 35.50 192 GLN A CA 1
ATOM 1495 C C . GLN A 1 192 ? 3.716 20.932 0.333 1.00 35.50 192 GLN A C 1
ATOM 1497 O O . GLN A 1 192 ? 4.065 21.638 -0.611 1.00 35.50 192 GLN A O 1
ATOM 1502 N N . ARG A 1 193 ? 3.672 19.602 0.222 1.00 37.91 193 ARG A N 1
ATOM 1503 C CA . ARG A 1 193 ? 3.535 18.911 -1.071 1.00 37.91 193 ARG A CA 1
ATOM 1504 C C . ARG A 1 193 ? 2.584 17.733 -0.896 1.00 37.91 193 ARG A C 1
ATOM 1506 O O . ARG A 1 193 ? 2.936 16.740 -0.280 1.00 37.91 193 ARG A O 1
ATOM 1513 N N . GLY A 1 194 ? 1.376 17.897 -1.434 1.00 33.78 194 GLY A N 1
ATOM 1514 C CA . GLY A 1 194 ? 0.331 16.875 -1.481 1.00 33.78 194 GLY A CA 1
ATOM 1515 C C . GLY A 1 194 ? -0.978 17.331 -0.838 1.00 33.78 194 GLY A C 1
ATOM 1516 O O . GLY A 1 194 ? -1.155 17.188 0.362 1.00 33.78 194 GLY A O 1
ATOM 1517 N N . GLY A 1 195 ? -1.891 17.862 -1.659 1.00 35.59 195 GLY A N 1
ATOM 1518 C CA . GLY A 1 195 ? -3.328 17.937 -1.366 1.00 35.59 195 GLY A CA 1
ATOM 1519 C C . GLY A 1 195 ? -3.782 19.013 -0.375 1.00 35.59 195 GLY A C 1
ATOM 1520 O O . GLY A 1 195 ? -3.758 18.827 0.836 1.00 35.59 195 GLY A O 1
ATOM 1521 N N . GLN A 1 196 ? -4.311 20.120 -0.899 1.00 39.28 196 GLN A N 1
ATOM 1522 C CA . GLN A 1 196 ? -5.159 21.047 -0.148 1.00 39.28 196 GLN A CA 1
ATOM 1523 C C . GLN A 1 196 ? -6.521 20.394 0.145 1.00 39.28 196 GLN A C 1
ATOM 1525 O O . GLN A 1 196 ? -7.476 20.639 -0.579 1.00 39.28 196 GLN A O 1
ATOM 1530 N N . HIS A 1 197 ? -6.643 19.600 1.208 1.00 41.66 197 HIS A N 1
ATOM 1531 C CA . HIS A 1 197 ? -7.928 19.388 1.881 1.00 41.66 197 HIS A CA 1
ATOM 1532 C C . HIS A 1 197 ? -7.708 19.253 3.390 1.00 41.66 197 HIS A C 1
ATOM 1534 O O . HIS A 1 197 ? -6.756 18.633 3.849 1.00 41.66 197 HIS A O 1
ATOM 1540 N N . GLY A 1 198 ? -8.545 19.962 4.149 1.00 39.84 198 GLY A N 1
ATOM 1541 C CA . GLY A 1 198 ? -8.331 20.274 5.557 1.00 39.84 198 GLY A CA 1
ATOM 1542 C C . GLY A 1 198 ? -8.433 19.091 6.521 1.00 39.84 198 GLY A C 1
ATOM 1543 O O . GLY A 1 198 ? -9.176 18.142 6.287 1.00 39.84 198 GLY A O 1
ATOM 1544 N N . LYS A 1 199 ? -7.762 19.278 7.667 1.00 48.50 199 LYS A N 1
ATOM 1545 C CA . LYS A 1 199 ? -7.598 18.371 8.819 1.00 48.50 199 LYS A CA 1
ATOM 1546 C C . LYS A 1 199 ? -6.658 17.201 8.509 1.00 48.50 199 LYS A C 1
ATOM 1548 O O . LYS A 1 199 ? -6.915 16.434 7.594 1.00 48.50 199 LYS A O 1
ATOM 1553 N N . ASP A 1 200 ? -5.577 17.092 9.282 1.00 61.88 200 ASP A N 1
ATOM 1554 C CA . ASP A 1 200 ? -4.451 16.150 9.157 1.00 61.88 200 ASP A CA 1
ATOM 1555 C C . ASP A 1 200 ? -4.839 14.662 9.307 1.00 61.88 200 ASP A C 1
ATOM 1557 O O . ASP A 1 200 ? -4.362 13.970 10.200 1.00 61.88 200 ASP A O 1
ATOM 1561 N N . MET A 1 201 ? -5.739 14.160 8.464 1.00 70.50 201 MET A N 1
ATOM 1562 C CA . MET A 1 201 ? -6.300 12.815 8.549 1.00 70.50 201 MET A CA 1
ATOM 1563 C C . MET A 1 201 ? -5.900 12.003 7.317 1.00 70.50 201 MET A C 1
ATOM 1565 O O . MET A 1 201 ? -6.335 12.300 6.208 1.00 70.50 201 MET A O 1
ATOM 1569 N N . LEU A 1 202 ? -5.086 10.962 7.519 1.00 76.19 202 LEU A N 1
ATOM 1570 C CA . LEU A 1 202 ? -4.517 10.155 6.434 1.00 76.19 202 LEU A CA 1
ATOM 1571 C C . LEU A 1 202 ? -5.566 9.309 5.695 1.00 76.19 202 LEU A C 1
ATOM 1573 O O . LEU A 1 202 ? -5.500 9.160 4.480 1.00 76.19 202 LEU A O 1
ATOM 1577 N N . PHE A 1 203 ? -6.55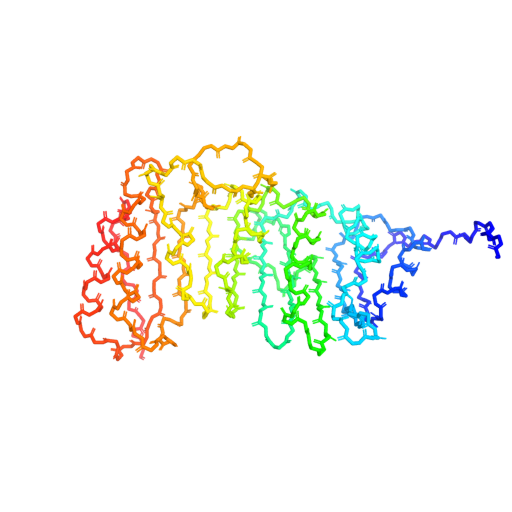9 8.792 6.424 1.00 82.94 203 PHE A N 1
ATOM 1578 C CA . PHE A 1 203 ? -7.581 7.892 5.884 1.00 82.94 203 PHE A CA 1
ATOM 1579 C C . PHE A 1 203 ? -9.001 8.402 6.172 1.00 82.94 203 PHE A C 1
ATOM 1581 O O . PHE A 1 203 ? -9.682 7.859 7.053 1.00 82.94 203 PHE A O 1
ATOM 1588 N N . PRO A 1 204 ? -9.463 9.460 5.479 1.00 79.81 204 PRO A N 1
ATOM 1589 C CA . PRO A 1 204 ? -10.756 10.088 5.757 1.00 79.81 204 PRO A CA 1
ATOM 1590 C C . PRO A 1 204 ? -11.954 9.164 5.491 1.00 79.81 204 PRO A C 1
ATOM 1592 O O . PRO A 1 204 ? -12.958 9.265 6.195 1.00 79.81 204 PRO A O 1
ATOM 1595 N N . SER A 1 205 ? -11.831 8.242 4.532 1.00 85.81 205 SER A N 1
ATOM 1596 C CA . SER A 1 205 ? -12.903 7.325 4.111 1.00 85.81 205 SER A CA 1
ATOM 1597 C C . SER A 1 205 ? -12.857 5.956 4.798 1.00 85.81 205 SER A C 1
ATOM 1599 O O . SER A 1 205 ? -13.692 5.109 4.500 1.00 85.81 205 SER A O 1
ATOM 1601 N N . LEU A 1 206 ? -11.905 5.725 5.711 1.00 87.06 206 LEU A N 1
ATOM 1602 C CA . LEU A 1 206 ? -11.718 4.414 6.339 1.00 87.06 206 LEU A CA 1
ATOM 1603 C C . LEU A 1 206 ? -12.958 4.001 7.143 1.00 87.06 206 LEU A C 1
ATOM 1605 O O . LEU A 1 206 ? -13.467 4.794 7.945 1.00 87.06 206 LEU A O 1
ATOM 1609 N N . ARG A 1 207 ? -13.408 2.764 6.914 1.00 86.00 207 ARG A N 1
ATOM 1610 C CA . ARG A 1 207 ? -14.561 2.106 7.551 1.00 86.00 207 ARG A CA 1
ATOM 1611 C C . ARG A 1 207 ? -14.189 0.786 8.207 1.00 86.00 207 ARG A C 1
ATOM 1613 O O . ARG A 1 207 ? -14.729 0.488 9.266 1.00 86.00 207 ARG A O 1
ATOM 1620 N N . THR A 1 208 ? -13.244 0.055 7.625 1.00 88.25 208 THR A N 1
ATOM 1621 C CA . THR A 1 208 ? -12.772 -1.232 8.135 1.00 88.25 208 THR A CA 1
ATOM 1622 C C . THR A 1 208 ? -11.304 -1.133 8.528 1.00 88.25 208 THR A C 1
ATOM 1624 O O . THR A 1 208 ? -10.462 -0.739 7.717 1.00 88.25 208 THR A O 1
ATOM 1627 N N . LEU A 1 209 ? -10.984 -1.501 9.767 1.00 88.12 209 LEU A N 1
ATOM 1628 C CA . LEU A 1 209 ? -9.611 -1.588 10.262 1.00 88.12 209 LEU A CA 1
ATOM 1629 C C . LEU A 1 209 ? -9.333 -2.997 10.779 1.00 88.12 209 LEU A C 1
ATOM 1631 O O . LEU A 1 209 ? -9.992 -3.458 11.703 1.00 88.12 209 LEU A O 1
ATOM 1635 N N . GLN A 1 210 ? -8.316 -3.656 10.233 1.00 88.00 210 GLN A N 1
ATOM 1636 C CA . GLN A 1 210 ? -7.846 -4.949 10.714 1.00 88.00 210 GLN A CA 1
ATOM 1637 C C . GLN A 1 210 ? -6.396 -4.846 11.189 1.00 88.00 210 GLN A C 1
ATOM 1639 O O . GLN A 1 210 ? -5.504 -4.490 10.421 1.00 88.00 210 GLN A O 1
ATOM 1644 N N . ILE A 1 211 ? -6.144 -5.196 12.451 1.00 84.62 211 ILE A N 1
ATOM 1645 C CA . ILE A 1 211 ? -4.804 -5.214 13.045 1.00 84.62 211 ILE A CA 1
ATOM 1646 C C . ILE A 1 211 ? -4.435 -6.655 13.387 1.00 84.62 211 ILE A C 1
ATOM 1648 O O . ILE A 1 211 ? -5.027 -7.274 14.271 1.00 84.62 211 ILE A O 1
ATOM 1652 N N . LYS A 1 212 ? -3.423 -7.187 12.701 1.00 80.62 212 LYS A N 1
ATOM 1653 C CA . LYS A 1 212 ? -2.853 -8.515 12.936 1.00 80.62 212 LYS A CA 1
ATOM 1654 C C . LYS A 1 212 ? -1.504 -8.393 13.637 1.00 80.62 212 LYS A C 1
ATOM 1656 O O . LYS A 1 212 ? -0.631 -7.634 13.217 1.00 80.62 212 LYS A O 1
ATOM 1661 N N . GLY A 1 213 ? -1.302 -9.192 14.682 1.00 68.38 213 GLY A N 1
ATOM 1662 C CA . GLY A 1 213 ? -0.006 -9.293 15.355 1.00 68.38 213 GLY A CA 1
ATOM 1663 C C . GLY A 1 213 ? 0.260 -8.205 16.397 1.00 68.38 213 GLY A C 1
ATOM 1664 O O . GLY A 1 213 ? 1.387 -7.728 16.520 1.00 68.38 213 GLY A O 1
ATOM 1665 N N . PHE A 1 214 ? -0.763 -7.850 17.181 1.00 63.00 214 PHE A N 1
ATOM 1666 C CA . PHE A 1 214 ? -0.706 -6.860 18.271 1.00 63.00 214 PHE A CA 1
ATOM 1667 C C . PHE A 1 214 ? 0.386 -7.123 19.338 1.00 63.00 214 PHE A C 1
ATOM 1669 O O . PHE A 1 214 ? 0.765 -6.243 20.101 1.00 63.00 214 PHE A O 1
ATOM 1676 N N . TYR A 1 215 ? 0.937 -8.335 19.393 1.00 59.47 215 TYR A N 1
ATOM 1677 C CA . TYR A 1 215 ? 1.793 -8.819 20.478 1.00 59.47 215 TYR A CA 1
ATOM 1678 C C . TYR A 1 215 ? 3.247 -8.326 20.473 1.00 59.47 215 TYR A C 1
ATOM 1680 O O . TYR A 1 215 ? 3.929 -8.522 21.477 1.00 59.47 215 TYR A O 1
ATOM 1688 N N . ASN A 1 216 ? 3.729 -7.721 19.384 1.00 57.03 216 ASN A N 1
ATOM 1689 C CA . ASN A 1 216 ? 5.149 -7.377 19.212 1.00 57.03 216 ASN A CA 1
ATOM 1690 C C . ASN A 1 216 ? 5.578 -6.056 19.868 1.00 57.03 216 ASN A C 1
ATOM 1692 O O . ASN A 1 216 ? 6.735 -5.667 19.725 1.00 57.03 216 ASN A O 1
ATOM 1696 N N . TYR A 1 217 ? 4.679 -5.362 20.568 1.00 62.72 217 TYR A N 1
ATOM 1697 C CA . TYR A 1 217 ? 5.005 -4.091 21.207 1.00 62.72 217 TYR A CA 1
ATOM 1698 C C . TYR A 1 217 ? 5.341 -4.286 22.688 1.00 62.72 217 TYR A C 1
ATOM 1700 O O . TYR A 1 217 ? 4.595 -4.934 23.425 1.00 62.72 217 TYR A O 1
ATOM 1708 N N . SER A 1 218 ? 6.481 -3.740 23.113 1.00 61.06 218 SER A N 1
ATOM 1709 C CA . SER A 1 218 ? 7.014 -3.872 24.475 1.00 61.06 218 SER A CA 1
ATOM 1710 C C . SER A 1 218 ? 6.155 -3.173 25.532 1.00 61.06 218 SER A C 1
ATOM 1712 O O . SER A 1 218 ? 6.206 -3.567 26.693 1.00 61.06 218 SER A O 1
ATOM 1714 N N . ASP A 1 219 ? 5.345 -2.191 25.130 1.00 72.25 219 ASP A N 1
ATOM 1715 C CA . ASP A 1 219 ? 4.476 -1.407 26.013 1.00 72.25 219 ASP A CA 1
ATOM 1716 C C . ASP A 1 219 ? 3.008 -1.471 25.553 1.00 72.25 219 ASP A C 1
ATOM 1718 O O . ASP A 1 219 ? 2.459 -0.554 24.933 1.00 72.25 219 ASP A O 1
ATOM 1722 N N . LYS A 1 220 ? 2.392 -2.640 25.770 1.00 71.50 220 LYS A N 1
ATOM 1723 C CA . LYS A 1 220 ? 1.047 -2.967 25.265 1.00 71.50 220 LYS A CA 1
ATOM 1724 C C . LYS A 1 220 ? -0.038 -2.035 25.804 1.00 71.50 220 LYS A C 1
ATOM 1726 O O . LYS A 1 220 ? -0.976 -1.741 25.070 1.00 71.50 220 LYS A O 1
ATOM 1731 N N . GLU A 1 221 ? 0.090 -1.580 27.048 1.00 71.88 221 GLU A N 1
ATOM 1732 C CA . GLU A 1 221 ? -0.880 -0.682 27.686 1.00 71.88 221 GLU A CA 1
ATOM 1733 C C . GLU A 1 221 ? -0.827 0.710 27.059 1.00 71.88 221 GLU A C 1
ATOM 1735 O O . GLU A 1 221 ? -1.842 1.204 26.576 1.00 71.88 221 GLU A O 1
ATOM 1740 N N . VAL A 1 222 ? 0.364 1.305 26.938 1.00 76.19 222 VAL A N 1
ATOM 1741 C CA . VAL A 1 222 ? 0.518 2.621 26.297 1.00 76.19 222 VAL A CA 1
ATOM 1742 C C . VAL A 1 222 ? 0.060 2.592 24.839 1.00 76.19 222 VAL A C 1
ATOM 1744 O O . VAL A 1 222 ? -0.541 3.554 24.343 1.00 76.19 222 VAL A O 1
ATOM 1747 N N . TYR A 1 223 ? 0.313 1.485 24.137 1.00 77.81 223 TYR A N 1
ATOM 1748 C CA . TYR A 1 223 ? -0.180 1.309 22.777 1.00 77.81 223 TYR A CA 1
ATOM 1749 C C . TYR A 1 223 ? -1.707 1.197 22.718 1.00 77.81 223 TYR A C 1
ATOM 1751 O O . TYR A 1 223 ? -2.322 1.871 21.890 1.00 77.81 223 TYR A O 1
ATOM 1759 N N . ALA A 1 224 ? -2.318 0.381 23.584 1.00 76.44 224 ALA A N 1
ATOM 1760 C CA . ALA A 1 224 ? -3.770 0.235 23.660 1.00 76.44 224 ALA A CA 1
ATOM 1761 C C . ALA A 1 224 ? -4.450 1.583 23.941 1.00 76.44 224 ALA A C 1
ATOM 1763 O O . ALA A 1 224 ? -5.401 1.939 23.250 1.00 76.44 224 ALA A O 1
ATOM 1764 N N . ASP A 1 225 ? -3.901 2.376 24.861 1.00 78.56 225 ASP A N 1
ATOM 1765 C CA . ASP A 1 225 ? -4.396 3.712 25.209 1.00 78.56 225 ASP A CA 1
ATOM 1766 C C . ASP A 1 225 ? -4.311 4.680 24.025 1.00 78.56 225 ASP A C 1
ATOM 1768 O O . ASP A 1 225 ? -5.249 5.428 23.724 1.00 78.56 225 ASP A O 1
ATOM 1772 N N . SER A 1 226 ? -3.189 4.631 23.306 1.00 81.12 226 SER A N 1
ATOM 1773 C CA . SER A 1 226 ? -2.976 5.432 22.101 1.00 81.12 226 SER A CA 1
ATOM 1774 C C . SER A 1 226 ? -3.942 5.034 20.985 1.00 81.12 226 SER A C 1
ATOM 1776 O O . SER A 1 226 ? -4.510 5.905 20.324 1.00 81.12 226 SER A O 1
ATOM 1778 N N . LEU A 1 227 ? -4.144 3.729 20.774 1.00 83.31 227 LEU A N 1
ATOM 1779 C CA . LEU A 1 227 ? -5.072 3.204 19.777 1.00 83.31 227 LEU A CA 1
ATOM 1780 C C . LEU A 1 227 ? -6.514 3.575 20.130 1.00 83.31 227 LEU A C 1
ATOM 1782 O O . LEU A 1 227 ? -7.216 4.096 19.271 1.00 83.31 227 LEU A O 1
ATOM 1786 N N . ALA A 1 228 ? -6.931 3.393 21.383 1.00 79.25 228 ALA A N 1
ATOM 1787 C CA . ALA A 1 228 ? -8.262 3.764 21.850 1.00 79.25 228 ALA A CA 1
ATOM 1788 C C . ALA A 1 228 ? -8.545 5.254 21.624 1.00 79.25 228 ALA A C 1
ATOM 1790 O O . ALA A 1 228 ? -9.567 5.610 21.044 1.00 79.25 228 ALA A O 1
ATOM 1791 N N . THR A 1 229 ? -7.590 6.119 21.974 1.00 81.94 229 THR A N 1
ATOM 1792 C CA . THR A 1 229 ? -7.685 7.567 21.728 1.00 81.94 229 THR A CA 1
ATOM 1793 C C . THR A 1 229 ? -7.802 7.884 20.233 1.00 81.94 229 THR A C 1
ATOM 1795 O O . THR A 1 229 ? -8.604 8.727 19.824 1.00 81.94 229 THR A O 1
ATOM 1798 N N . ALA A 1 230 ? -7.016 7.208 19.390 1.00 80.44 230 ALA A N 1
ATOM 1799 C CA . ALA A 1 230 ? -7.058 7.399 17.943 1.00 80.44 230 ALA A CA 1
ATOM 1800 C C . ALA A 1 230 ? -8.409 6.973 17.348 1.00 80.44 230 ALA A C 1
ATOM 1802 O O . ALA A 1 230 ? -8.962 7.682 16.503 1.00 80.44 230 ALA A O 1
ATOM 1803 N N . LEU A 1 231 ? -8.957 5.846 17.805 1.00 80.81 231 LEU A N 1
ATOM 1804 C CA . LEU A 1 231 ? -10.264 5.351 17.381 1.00 80.81 231 LEU A CA 1
ATOM 1805 C C . LEU A 1 231 ? -11.394 6.281 17.862 1.00 80.81 231 LEU A C 1
ATOM 1807 O O . LEU A 1 231 ? -12.239 6.670 17.053 1.00 80.81 231 LEU A O 1
ATOM 1811 N N . ASP A 1 232 ? -11.365 6.729 19.121 1.00 78.62 232 ASP A N 1
ATOM 1812 C CA . ASP A 1 232 ? -12.369 7.643 19.686 1.00 78.62 232 ASP A CA 1
ATOM 1813 C C . ASP A 1 232 ? -12.376 9.011 18.980 1.00 78.62 232 ASP A C 1
ATOM 1815 O O . ASP A 1 232 ? -13.434 9.584 18.711 1.00 78.62 232 ASP A O 1
ATOM 1819 N N . SER A 1 233 ? -11.215 9.481 18.502 1.00 77.12 233 SER A N 1
ATOM 1820 C CA . SER A 1 233 ? -11.129 10.702 17.681 1.00 77.12 233 SER A CA 1
ATOM 1821 C C . SER A 1 233 ? -11.958 10.648 16.380 1.00 77.12 233 SER A C 1
ATOM 1823 O O . SER A 1 233 ? -12.233 11.682 15.761 1.00 77.12 233 SER A O 1
ATOM 1825 N N . ARG A 1 234 ? -12.389 9.449 15.960 1.00 73.88 234 ARG A N 1
ATOM 1826 C CA . ARG A 1 234 ? -13.190 9.193 14.752 1.00 73.88 234 ARG A CA 1
ATOM 1827 C C . ARG A 1 234 ? -14.670 8.904 15.046 1.00 73.88 234 ARG A C 1
ATOM 1829 O O . ARG A 1 234 ? -15.437 8.684 14.111 1.00 73.88 234 ARG A O 1
ATOM 1836 N N . ARG A 1 235 ? -15.104 8.979 16.310 1.00 67.69 235 ARG A N 1
ATOM 1837 C CA . ARG A 1 235 ? -16.454 8.609 16.785 1.00 67.69 235 ARG A CA 1
ATOM 1838 C C . ARG A 1 235 ? -17.611 9.453 16.230 1.00 67.69 235 ARG A C 1
ATOM 1840 O O . ARG A 1 235 ? -18.767 9.043 16.325 1.00 67.69 235 ARG A O 1
ATOM 1847 N N . VAL A 1 236 ? -17.352 10.633 15.664 1.00 64.38 236 VAL A N 1
ATOM 1848 C CA . VAL A 1 236 ? -18.405 11.609 15.320 1.00 64.38 236 VAL A CA 1
ATOM 1849 C C . VAL A 1 236 ? -18.697 11.663 13.813 1.00 64.38 236 VAL A C 1
ATOM 1851 O O . VAL A 1 236 ? -17.795 11.887 13.003 1.00 64.38 236 VAL A O 1
ATOM 1854 N N . GLY A 1 237 ? -19.983 11.562 13.451 1.00 63.47 237 GLY A N 1
ATOM 1855 C CA . GLY A 1 237 ? -20.493 11.718 12.078 1.00 63.47 237 GLY A CA 1
ATOM 1856 C C . GLY A 1 237 ? -20.186 10.525 11.165 1.00 63.47 237 GLY A C 1
ATOM 1857 O O . GLY A 1 237 ? -20.029 9.404 11.641 1.00 63.47 237 GLY A O 1
ATOM 1858 N N . ASP A 1 238 ? -20.035 10.772 9.860 1.00 64.12 238 ASP A N 1
ATOM 1859 C CA . ASP A 1 238 ? -19.715 9.761 8.829 1.00 64.12 238 ASP A CA 1
ATOM 1860 C C . ASP A 1 238 ? -18.255 9.262 8.895 1.00 64.12 238 ASP A C 1
ATOM 1862 O O . ASP A 1 238 ? -17.628 8.981 7.875 1.00 64.12 238 ASP A O 1
ATOM 1866 N N . LYS A 1 239 ? -17.650 9.239 10.083 1.00 66.06 239 LYS A N 1
ATOM 1867 C CA . LYS A 1 239 ? -16.240 8.873 10.308 1.00 66.06 239 LYS A CA 1
ATOM 1868 C C . LYS A 1 239 ? -16.068 7.641 11.186 1.00 66.06 239 LYS A C 1
ATOM 1870 O O . LYS A 1 239 ? -14.931 7.196 11.359 1.00 66.06 239 LYS A O 1
ATOM 1875 N N . LYS A 1 240 ? -17.182 7.110 11.697 1.00 69.38 240 LYS A N 1
ATOM 1876 C CA . LYS A 1 240 ? -17.224 5.872 12.468 1.00 69.38 240 LYS A CA 1
ATOM 1877 C C . LYS A 1 240 ? -16.710 4.700 11.642 1.00 69.38 240 LYS A C 1
ATOM 1879 O O . LYS A 1 240 ? -16.878 4.665 10.420 1.00 69.38 240 LYS A O 1
ATOM 1884 N N . PHE A 1 241 ? -16.098 3.752 12.338 1.00 76.81 241 PHE A N 1
ATOM 1885 C CA . PHE A 1 241 ? -15.779 2.463 11.756 1.00 76.81 241 PHE A CA 1
ATOM 1886 C C . PHE A 1 241 ? -17.063 1.643 11.644 1.00 76.81 241 PHE A C 1
ATOM 1888 O O . PHE A 1 241 ? -17.922 1.668 12.523 1.00 76.81 241 PHE A O 1
ATOM 1895 N N . GLU A 1 242 ? -17.203 0.936 10.534 1.00 79.94 242 GLU A N 1
ATOM 1896 C CA . GLU A 1 242 ? -18.207 -0.114 10.400 1.00 79.94 242 GLU A CA 1
ATOM 1897 C C . GLU A 1 242 ? -17.696 -1.386 11.080 1.00 79.94 242 GLU A C 1
ATOM 1899 O O . GLU A 1 242 ? -18.466 -2.073 11.743 1.00 79.94 242 GLU A O 1
ATOM 1904 N N . GLU A 1 243 ? -16.388 -1.644 10.986 1.00 80.69 243 GLU A N 1
ATOM 1905 C CA . GLU A 1 243 ? -15.757 -2.856 11.499 1.00 80.69 243 GLU A CA 1
ATOM 1906 C C . GLU A 1 243 ? -14.325 -2.579 11.990 1.00 80.69 243 GLU A C 1
ATOM 1908 O O . GLU A 1 243 ? -13.515 -1.947 11.301 1.00 80.69 243 GLU A O 1
ATOM 1913 N N . VAL A 1 244 ? -13.993 -3.082 13.183 1.00 80.50 244 VAL A N 1
ATOM 1914 C CA . VAL A 1 244 ? -12.625 -3.098 13.718 1.00 80.50 244 VAL A CA 1
ATOM 1915 C C . VAL A 1 244 ? -12.300 -4.517 14.172 1.00 80.50 244 VAL A C 1
ATOM 1917 O O . VAL A 1 244 ? -12.922 -5.034 15.093 1.00 80.50 244 VAL A O 1
ATOM 1920 N N . ILE A 1 245 ? -11.313 -5.148 13.534 1.00 80.75 245 ILE A N 1
ATOM 1921 C CA . ILE A 1 245 ? -10.858 -6.503 13.857 1.00 80.75 245 ILE A CA 1
ATOM 1922 C C . ILE A 1 245 ? -9.469 -6.421 14.482 1.00 80.75 245 ILE A C 1
ATOM 1924 O O . ILE A 1 245 ? -8.498 -6.034 13.827 1.00 80.75 245 ILE A O 1
ATOM 1928 N N . LEU A 1 246 ? -9.354 -6.856 15.734 1.00 76.44 246 LEU A N 1
ATOM 1929 C CA . LEU A 1 246 ? -8.084 -6.966 16.444 1.00 76.44 246 LEU A CA 1
ATOM 1930 C C . LEU A 1 246 ? -7.729 -8.444 16.619 1.00 76.44 246 LEU A C 1
ATOM 1932 O O . LEU A 1 246 ? -8.453 -9.196 17.260 1.00 76.44 246 LEU A O 1
ATOM 1936 N N . THR A 1 247 ? -6.606 -8.880 16.049 1.00 74.06 247 THR A N 1
ATOM 1937 C CA . THR A 1 247 ? -6.087 -10.240 16.246 1.00 74.06 247 THR A CA 1
ATOM 1938 C C . THR A 1 247 ? -4.901 -10.204 17.208 1.00 74.06 247 THR A C 1
ATOM 1940 O O . THR A 1 247 ? -3.787 -9.808 16.837 1.00 74.06 247 THR A O 1
ATOM 1943 N N . ALA A 1 248 ? -5.143 -10.643 18.445 1.00 64.62 248 ALA A N 1
ATOM 1944 C CA . ALA A 1 248 ? -4.162 -10.719 19.525 1.00 64.62 248 ALA A CA 1
ATOM 1945 C C . ALA A 1 248 ? -4.102 -12.139 20.134 1.00 64.62 248 ALA A C 1
ATOM 1947 O O . ALA A 1 248 ? -5.082 -12.879 20.058 1.00 64.62 248 ALA A O 1
ATOM 1948 N N . PRO A 1 249 ? -2.970 -12.555 20.735 1.00 59.44 249 PRO A N 1
ATOM 1949 C CA . PRO A 1 249 ? -2.903 -13.805 21.489 1.00 59.44 249 PRO A CA 1
ATOM 1950 C C . PRO A 1 249 ? -3.761 -13.741 22.760 1.00 59.44 249 PRO A C 1
ATOM 1952 O O . PRO A 1 249 ? -3.817 -12.702 23.418 1.00 59.44 249 PRO A O 1
ATOM 1955 N N . LEU A 1 250 ? -4.320 -14.884 23.171 1.00 52.31 250 LEU A N 1
ATOM 1956 C CA . LEU A 1 250 ? -5.130 -15.039 24.394 1.00 52.31 250 LEU A CA 1
ATOM 1957 C C . LEU A 1 250 ? -4.405 -14.619 25.690 1.00 52.31 250 LEU A C 1
ATOM 1959 O O . LEU A 1 250 ? -5.045 -14.360 26.699 1.00 52.31 250 LEU A O 1
ATOM 1963 N N . SER A 1 251 ? -3.070 -14.547 25.678 1.00 52.47 251 SER A N 1
ATOM 1964 C CA . SER A 1 251 ? -2.240 -14.149 26.825 1.00 52.47 251 SER A CA 1
ATOM 1965 C C . SER A 1 251 ? -2.113 -12.634 27.023 1.00 52.47 251 SER A C 1
ATOM 1967 O O . SER A 1 251 ? -1.336 -12.181 27.865 1.00 52.47 251 SER A O 1
ATOM 1969 N N . THR A 1 252 ? -2.829 -11.831 26.237 1.00 57.72 252 THR A N 1
ATOM 1970 C CA . THR A 1 252 ? -2.937 -10.386 26.463 1.00 57.72 252 THR A CA 1
ATOM 1971 C C . THR A 1 252 ? -3.751 -10.185 27.743 1.00 57.72 252 THR A C 1
ATOM 1973 O O . THR A 1 252 ? -4.853 -10.718 27.836 1.00 57.72 252 THR A O 1
ATOM 1976 N N . HIS A 1 253 ? -3.171 -9.521 28.756 1.00 55.94 253 HIS A N 1
ATOM 1977 C CA . HIS A 1 253 ? -3.766 -9.348 30.090 1.00 55.94 253 HIS A CA 1
ATOM 1978 C C . HIS A 1 253 ? -5.271 -9.047 30.000 1.00 55.94 253 HIS A C 1
ATOM 1980 O O . HIS A 1 253 ? -5.672 -8.226 29.174 1.00 55.94 253 HIS A O 1
ATOM 1986 N N . SER A 1 254 ? -6.085 -9.706 30.835 1.00 60.16 254 SER A N 1
ATOM 1987 C CA . SER A 1 254 ? -7.557 -9.607 30.838 1.00 60.16 254 SER A CA 1
ATOM 1988 C C . SER A 1 254 ? -8.068 -8.171 30.732 1.00 60.16 254 SER A C 1
ATOM 1990 O O . SER A 1 254 ? -9.030 -7.906 30.020 1.00 60.16 254 SER A O 1
ATOM 1992 N N . ASP A 1 255 ? -7.370 -7.244 31.384 1.00 60.56 255 ASP A N 1
ATOM 1993 C CA . ASP A 1 255 ? -7.769 -5.844 31.506 1.00 60.56 255 ASP A CA 1
ATOM 1994 C C . ASP A 1 255 ? -7.532 -5.056 30.206 1.00 60.56 255 ASP A C 1
ATOM 1996 O O . ASP A 1 255 ? -8.306 -4.165 29.867 1.00 60.56 255 ASP A O 1
ATOM 2000 N N . VAL A 1 256 ? -6.500 -5.414 29.430 1.00 60.34 256 VAL A N 1
ATOM 2001 C CA . VAL A 1 256 ? -6.224 -4.817 28.109 1.00 60.34 256 VAL A CA 1
ATOM 2002 C C . VAL A 1 256 ? -7.246 -5.303 27.084 1.00 60.34 256 VAL A C 1
ATOM 2004 O O . VAL A 1 256 ? -7.705 -4.516 26.258 1.00 60.34 256 VAL A O 1
ATOM 2007 N N . SER A 1 257 ? -7.622 -6.583 27.153 1.00 62.00 257 SER A N 1
ATOM 2008 C CA . SER A 1 257 ? -8.627 -7.176 26.266 1.00 62.00 257 SER A CA 1
ATOM 2009 C C . SER A 1 257 ? -10.010 -6.567 26.514 1.00 62.00 257 SER A C 1
ATOM 2011 O O . SER A 1 257 ? -10.592 -6.021 25.583 1.00 62.00 257 SER A O 1
ATOM 2013 N N . ALA A 1 258 ? -10.472 -6.530 27.771 1.00 64.44 258 ALA A N 1
ATOM 2014 C CA . ALA A 1 258 ? -11.774 -5.955 28.131 1.00 64.44 258 ALA A CA 1
ATOM 2015 C C . ALA A 1 258 ? -11.898 -4.467 27.753 1.00 64.44 258 ALA A C 1
ATOM 2017 O O . ALA A 1 258 ? -12.934 -4.013 27.277 1.00 64.44 258 ALA A O 1
ATOM 2018 N N . ARG A 1 259 ? -10.817 -3.696 27.919 1.00 64.81 259 ARG A N 1
ATOM 2019 C CA . ARG A 1 259 ? -10.794 -2.264 27.594 1.00 64.81 259 ARG A CA 1
ATOM 2020 C C . ARG A 1 259 ? -10.779 -1.994 26.088 1.00 64.81 259 ARG A C 1
ATOM 2022 O O . ARG A 1 259 ? -11.346 -1.004 25.637 1.00 64.81 259 ARG A O 1
ATOM 2029 N N . LEU A 1 260 ? -10.129 -2.852 25.299 1.00 64.50 260 LEU A N 1
ATOM 2030 C CA . LEU A 1 260 ? -10.183 -2.760 23.838 1.00 64.50 260 LEU A CA 1
ATOM 2031 C C . LEU A 1 260 ? -11.548 -3.209 23.297 1.00 64.50 260 LEU A C 1
ATOM 2033 O O . LEU A 1 260 ? -12.031 -2.591 22.352 1.00 64.50 260 LEU A O 1
ATOM 2037 N N . GLU A 1 261 ? -12.173 -4.221 23.905 1.00 66.31 261 GLU A N 1
ATOM 2038 C CA . GLU A 1 261 ? -13.546 -4.651 23.594 1.00 66.31 261 GLU A CA 1
ATOM 2039 C C . GLU A 1 261 ? -14.549 -3.511 23.816 1.00 66.31 261 GLU A C 1
ATOM 2041 O O . GLU A 1 261 ? -15.263 -3.152 22.880 1.00 66.31 261 GLU A O 1
ATOM 2046 N N . GLU A 1 262 ? -14.514 -2.851 24.981 1.00 64.75 262 GLU A N 1
ATOM 2047 C CA . GLU A 1 262 ? -15.378 -1.699 25.294 1.00 64.75 262 GLU A CA 1
ATOM 2048 C C . GLU A 1 262 ? -15.259 -0.589 24.233 1.00 64.75 262 GLU A C 1
ATOM 2050 O O . GLU A 1 262 ? -16.256 -0.091 23.708 1.00 64.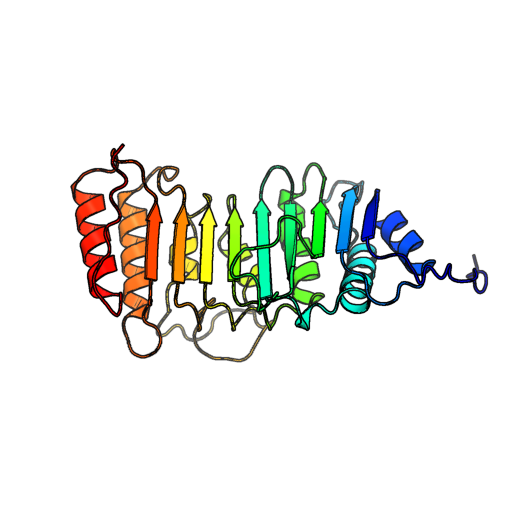75 262 GLU A O 1
ATOM 2055 N N . VAL A 1 263 ? -14.032 -0.237 23.839 1.00 62.97 263 VAL A N 1
ATOM 2056 C CA . VAL A 1 263 ? -13.792 0.817 22.841 1.00 62.97 263 VAL A CA 1
ATOM 2057 C C . VAL A 1 263 ? -14.243 0.398 21.437 1.00 62.97 263 VAL A C 1
ATOM 2059 O O . VAL A 1 263 ? -14.768 1.224 20.692 1.00 62.97 263 VAL A O 1
ATOM 2062 N N . VAL A 1 264 ? -14.060 -0.866 21.043 1.00 65.31 264 VAL A N 1
ATOM 2063 C CA . VAL A 1 264 ? -14.511 -1.366 19.731 1.00 65.31 264 VAL A CA 1
ATOM 2064 C C . VAL A 1 264 ? -16.041 -1.413 19.651 1.00 65.31 264 VAL A C 1
ATOM 2066 O O . VAL A 1 264 ? -16.617 -1.010 18.634 1.00 65.31 264 VAL A O 1
ATOM 2069 N N . GLU A 1 265 ? -16.706 -1.840 20.724 1.00 64.31 265 GLU A N 1
ATOM 2070 C CA . GLU A 1 265 ? -18.169 -1.873 20.824 1.00 64.31 265 GLU A CA 1
ATOM 2071 C C . GLU A 1 265 ? -18.791 -0.478 20.712 1.00 64.31 265 GLU A C 1
ATOM 2073 O O . GLU A 1 265 ? -19.769 -0.288 19.990 1.00 64.31 265 GLU A O 1
ATOM 2078 N N . GLU A 1 266 ? -18.205 0.531 21.363 1.00 58.72 266 GLU A N 1
ATOM 2079 C CA . GLU A 1 266 ? -18.727 1.902 21.312 1.00 58.72 266 GLU A CA 1
ATOM 2080 C C . GLU A 1 266 ? -18.579 2.582 19.936 1.00 58.72 266 GLU A C 1
ATOM 2082 O O . GLU A 1 266 ? -19.262 3.578 19.646 1.00 58.72 266 GLU A O 1
ATOM 2087 N N . LEU A 1 267 ? -17.671 2.081 19.093 1.00 56.25 267 LEU A N 1
ATOM 2088 C CA . LEU A 1 267 ? -17.236 2.741 17.859 1.00 56.25 267 LEU A CA 1
ATOM 2089 C C . LEU A 1 267 ? -17.743 2.090 16.568 1.00 56.25 267 LEU A C 1
ATOM 2091 O O . LEU A 1 267 ? -17.606 2.707 15.506 1.00 56.25 267 LEU A O 1
ATOM 2095 N N . THR A 1 268 ? -18.361 0.911 16.653 1.00 55.53 268 THR A N 1
ATOM 2096 C CA . THR A 1 268 ? -18.972 0.193 15.523 1.00 55.53 268 THR A CA 1
ATOM 2097 C C . THR A 1 268 ? -20.476 0.480 15.424 1.00 55.53 268 THR A C 1
ATOM 2099 O O . THR A 1 268 ? -21.152 0.758 16.414 1.00 55.53 268 THR A O 1
ATOM 2102 N N . LEU A 1 269 ? -21.027 0.514 14.202 1.00 48.47 269 LEU A N 1
ATOM 2103 C CA . LEU A 1 269 ? -22.434 0.887 13.973 1.00 48.47 269 LEU A CA 1
ATOM 2104 C C . LEU A 1 269 ? -23.441 -0.249 14.245 1.00 48.47 269 LEU A C 1
ATOM 2106 O O . LEU A 1 269 ? -24.631 0.048 14.338 1.00 48.47 269 LEU A O 1
ATOM 2110 N N . VAL A 1 270 ? -23.005 -1.506 14.415 1.00 41.09 270 VAL A N 1
ATOM 2111 C CA . VAL A 1 270 ? -23.851 -2.660 14.786 1.00 41.09 270 VAL A CA 1
ATOM 2112 C C . VAL A 1 270 ? -23.020 -3.720 15.538 1.00 41.09 270 VAL A C 1
ATOM 2114 O O . VAL A 1 270 ? -21.870 -3.962 15.188 1.00 41.09 270 VAL A O 1
ATOM 2117 N N . GLN A 1 271 ? -23.642 -4.334 16.556 1.00 37.78 271 GLN A N 1
ATOM 2118 C CA . GLN A 1 271 ? -23.147 -5.381 17.468 1.00 37.78 271 GLN A CA 1
ATOM 2119 C C . GLN A 1 271 ? -22.502 -6.611 16.797 1.00 37.78 271 GLN A C 1
ATOM 2121 O O . GLN A 1 271 ? -22.999 -7.107 15.790 1.00 37.78 271 GLN A O 1
ATOM 2126 N N . TYR A 1 272 ? -21.462 -7.124 17.468 1.00 35.28 272 TYR A N 1
ATOM 2127 C CA . TYR A 1 272 ? -20.803 -8.434 17.356 1.00 35.28 272 TYR A CA 1
ATOM 2128 C C . TYR A 1 272 ? -21.452 -9.519 16.480 1.00 35.28 272 TYR A C 1
ATOM 2130 O O . TYR A 1 272 ? -22.554 -9.987 16.758 1.00 35.28 272 TYR A O 1
ATOM 2138 N N . GLU A 1 273 ? -20.613 -10.139 15.649 1.00 31.30 273 GLU A N 1
ATOM 2139 C CA . GLU A 1 273 ? -20.382 -11.580 15.785 1.00 31.30 273 GLU A CA 1
ATOM 2140 C C . GLU A 1 273 ? -18.950 -11.790 16.301 1.00 31.30 273 GLU A C 1
ATOM 2142 O O . GLU A 1 273 ? -17.973 -11.716 15.555 1.00 31.30 273 GLU A O 1
ATOM 2147 N N . LEU A 1 274 ? -18.831 -12.027 17.611 1.00 37.47 274 LEU A N 1
ATOM 2148 C CA . LEU A 1 274 ? -17.654 -12.621 18.241 1.00 37.47 274 LEU A CA 1
ATOM 2149 C C . LEU A 1 274 ? -17.517 -14.027 17.651 1.00 37.47 274 LEU A C 1
ATOM 2151 O O . LEU A 1 274 ? -18.136 -14.979 18.122 1.00 37.47 274 LEU A O 1
ATOM 2155 N N . TRP A 1 275 ? -16.752 -14.167 16.572 1.00 33.47 275 TRP A N 1
ATOM 2156 C CA . TRP A 1 275 ? -16.325 -15.488 16.138 1.00 33.47 275 TRP A CA 1
ATOM 2157 C C . TRP A 1 275 ? -15.215 -15.946 17.076 1.00 33.47 275 TRP A C 1
ATOM 2159 O O . TRP A 1 275 ? -14.026 -15.815 16.782 1.00 33.47 275 TRP A O 1
ATOM 2169 N N . ASP A 1 276 ? -15.627 -16.556 18.186 1.00 33.16 276 ASP A N 1
ATOM 2170 C CA . ASP A 1 276 ? -14.915 -17.724 18.675 1.00 33.16 276 ASP A CA 1
ATOM 2171 C C . ASP A 1 276 ? -14.687 -18.643 17.473 1.00 33.16 276 ASP A C 1
ATOM 2173 O O . ASP A 1 276 ? -15.625 -19.088 16.804 1.00 33.16 276 ASP A O 1
ATOM 2177 N N . ARG A 1 277 ? -13.435 -18.991 17.205 1.00 25.70 277 ARG A N 1
ATOM 2178 C CA . ARG A 1 277 ? -13.190 -20.325 16.672 1.00 25.70 277 ARG A CA 1
ATOM 2179 C C . ARG A 1 277 ? -12.474 -21.132 17.727 1.00 25.70 277 ARG A C 1
ATOM 2181 O O . ARG A 1 277 ? -11.261 -21.293 17.702 1.00 25.70 277 ARG A O 1
ATOM 2188 N N . ILE A 1 278 ? -13.304 -21.678 18.614 1.00 23.56 278 ILE A N 1
ATOM 2189 C CA . ILE A 1 278 ? -13.136 -23.043 19.100 1.00 23.56 278 ILE A CA 1
ATOM 2190 C C . ILE A 1 278 ? -12.796 -23.927 17.892 1.00 23.56 278 ILE A C 1
ATOM 2192 O O . ILE A 1 278 ? -13.620 -24.092 16.988 1.00 23.56 278 ILE A O 1
ATOM 2196 N N . VAL A 1 279 ? -11.582 -24.477 17.897 1.00 27.69 279 VAL A N 1
ATOM 2197 C CA . VAL A 1 279 ? -11.398 -25.930 18.017 1.00 27.69 279 VAL A CA 1
ATOM 2198 C C . VAL A 1 279 ? -10.355 -26.182 19.093 1.00 27.69 279 VAL A C 1
ATOM 2200 O O . VAL A 1 279 ? -9.245 -25.622 18.962 1.00 27.69 279 VAL A O 1
#